Protein AF-A0AAD4QUD4-F1 (afdb_monomer_lite)

InterPro domains:
  IPR008927 6-phosphogluconate dehydrogenase-like, C-terminal domain superfamily [SSF48179] (263-313)
  IPR013328 6-phosphogluconate dehydrogenase, domain 2 [G3DSA:1.10.1040.10] (262-319)
  IPR013332 Ketopantoate reductase, N-terminal domain [PF02558] (3-196)
  IPR013752 Ketopantoate reductase, C-terminal domain [PF08546] (263-311)
  IPR036291 NAD(P)-binding domain superfamily [SSF51735] (88-199)
  IPR050838 2-dehydropantoate 2-reductase-like [PTHR43765] (1-311)

Organism: NCBI:txid376703

Structure (mmCIF, N/CA/C/O backbone):
data_AF-A0AAD4QUD4-F1
#
_entry.id   AF-A0AAD4QUD4-F1
#
loop_
_atom_site.group_PDB
_atom_site.id
_atom_site.type_symbol
_atom_site.label_atom_id
_atom_site.label_alt_id
_atom_site.label_comp_id
_atom_site.label_asym_id
_atom_site.label_entity_id
_atom_site.label_seq_id
_atom_site.pdbx_PDB_ins_code
_atom_site.Cartn_x
_atom_site.Cartn_y
_atom_site.Cartn_z
_atom_site.occupancy
_atom_site.B_iso_or_equiv
_atom_site.auth_seq_id
_atom_site.auth_comp_id
_atom_site.auth_asym_id
_atom_site.auth_atom_id
_atom_site.pdbx_PDB_model_num
ATOM 1 N N . MET A 1 1 ? -11.578 5.912 14.745 1.00 89.06 1 MET A N 1
ATOM 2 C CA . MET A 1 1 ? -11.148 4.855 13.797 1.00 89.06 1 MET A CA 1
ATOM 3 C C . MET A 1 1 ? -9.677 4.506 14.012 1.00 89.06 1 MET A C 1
ATOM 5 O O . MET A 1 1 ? -8.895 5.396 14.349 1.00 89.06 1 MET A O 1
ATOM 9 N N . ARG A 1 2 ? -9.289 3.240 13.829 1.00 92.06 2 ARG A N 1
ATOM 10 C CA . ARG A 1 2 ? -7.897 2.767 13.934 1.00 92.06 2 ARG A CA 1
ATOM 11 C C . ARG A 1 2 ? -7.334 2.316 12.585 1.00 92.06 2 ARG A C 1
ATOM 13 O O . ARG A 1 2 ? -7.903 1.449 11.923 1.00 92.06 2 ARG A O 1
ATOM 20 N N . PHE A 1 3 ? -6.158 2.835 12.246 1.00 95.56 3 PHE A N 1
ATOM 21 C CA . PHE A 1 3 ? -5.414 2.494 11.035 1.00 95.56 3 PHE A CA 1
ATOM 22 C C . PHE A 1 3 ? -4.330 1.473 11.361 1.00 95.56 3 PHE A C 1
ATOM 24 O O . PHE A 1 3 ? -3.401 1.763 12.111 1.00 95.56 3 PHE A O 1
ATOM 31 N N . HIS A 1 4 ? -4.443 0.274 10.802 1.00 96.00 4 HIS A N 1
ATOM 32 C CA . HIS A 1 4 ? -3.476 -0.796 10.998 1.00 96.00 4 HIS A CA 1
ATOM 33 C C . HIS A 1 4 ? -2.520 -0.832 9.811 1.00 96.00 4 HIS A C 1
ATOM 35 O O . HIS A 1 4 ? -2.959 -1.001 8.680 1.00 96.00 4 HIS A O 1
ATOM 41 N N . VAL A 1 5 ? -1.219 -0.694 10.048 1.00 96.31 5 VAL A N 1
ATOM 42 C CA . VAL A 1 5 ? -0.192 -0.758 9.004 1.00 96.31 5 VAL A CA 1
ATOM 43 C C . VAL A 1 5 ? 0.536 -2.091 9.099 1.00 96.31 5 VAL A C 1
ATOM 45 O O . VAL A 1 5 ? 1.241 -2.370 10.070 1.00 96.31 5 VAL A O 1
ATOM 48 N N . LEU A 1 6 ? 0.360 -2.925 8.078 1.00 94.44 6 LEU A N 1
ATOM 49 C CA . LEU A 1 6 ? 0.988 -4.228 7.947 1.00 94.44 6 LEU A CA 1
ATOM 50 C C . LEU A 1 6 ? 2.275 -4.115 7.130 1.00 94.44 6 LEU A C 1
ATOM 52 O O . LEU A 1 6 ? 2.245 -3.967 5.907 1.00 94.44 6 LEU A O 1
ATOM 56 N N . GLY A 1 7 ? 3.403 -4.262 7.827 1.00 88.75 7 GLY A N 1
ATOM 57 C CA . GLY A 1 7 ? 4.742 -4.255 7.244 1.00 88.75 7 GLY A CA 1
ATOM 58 C C . GLY A 1 7 ? 5.478 -2.933 7.425 1.00 88.75 7 GLY A C 1
ATOM 59 O O . GLY A 1 7 ? 5.209 -1.970 6.724 1.00 88.75 7 GLY A O 1
ATOM 60 N N . LEU A 1 8 ? 6.494 -2.923 8.291 1.00 87.19 8 LEU A N 1
ATOM 61 C CA . LEU A 1 8 ? 7.381 -1.772 8.528 1.00 87.19 8 LEU A CA 1
ATOM 62 C C . LEU A 1 8 ? 8.625 -1.800 7.629 1.00 87.19 8 LEU A C 1
ATOM 64 O O . LEU A 1 8 ? 9.765 -1.658 8.076 1.00 87.19 8 LEU A O 1
ATOM 68 N N . GLY A 1 9 ? 8.400 -2.062 6.341 1.00 89.69 9 GLY A N 1
ATOM 69 C CA . GLY A 1 9 ? 9.399 -1.781 5.313 1.00 89.69 9 GLY A CA 1
ATOM 70 C C . GLY A 1 9 ? 9.522 -0.271 5.070 1.00 89.69 9 GLY A C 1
ATOM 71 O O . GLY A 1 9 ? 8.838 0.506 5.731 1.00 89.69 9 GLY A O 1
ATOM 72 N N . PRO A 1 10 ? 10.329 0.157 4.088 1.00 92.31 10 PRO A N 1
ATOM 73 C CA . PRO A 1 10 ? 10.527 1.579 3.809 1.00 92.31 10 PRO A CA 1
ATOM 74 C C . PRO A 1 10 ? 9.219 2.338 3.569 1.00 92.31 10 PRO A C 1
ATOM 76 O O . PRO A 1 10 ? 8.961 3.352 4.206 1.00 92.31 10 PRO A O 1
ATOM 79 N N . ILE A 1 11 ? 8.344 1.797 2.716 1.00 94.19 11 ILE A N 1
ATOM 80 C CA . ILE A 1 11 ? 7.061 2.436 2.395 1.00 94.19 11 ILE A CA 1
ATOM 81 C C . ILE A 1 11 ? 6.097 2.399 3.580 1.00 94.19 11 ILE A C 1
ATOM 83 O O . ILE A 1 11 ? 5.454 3.400 3.870 1.00 94.19 11 ILE A O 1
ATOM 87 N N . GLY A 1 12 ? 6.020 1.279 4.302 1.00 94.56 12 GLY A N 1
ATOM 88 C CA . GLY A 1 12 ? 5.151 1.183 5.473 1.00 94.56 12 GLY A CA 1
ATOM 89 C C . GLY A 1 12 ? 5.554 2.151 6.582 1.00 94.56 12 GLY A C 1
ATOM 90 O O . GLY A 1 12 ? 4.699 2.848 7.112 1.00 94.56 12 GLY A O 1
ATOM 91 N N . SER A 1 13 ? 6.852 2.265 6.879 1.00 94.31 13 SER A N 1
ATOM 92 C CA . SER A 1 13 ? 7.370 3.232 7.852 1.00 94.31 13 SER A CA 1
ATOM 93 C C . SER A 1 13 ? 7.128 4.678 7.423 1.00 94.31 13 SER A C 1
ATOM 95 O O . SER A 1 13 ? 6.714 5.487 8.251 1.00 94.31 13 SER A O 1
ATOM 97 N N . LEU A 1 14 ? 7.323 4.987 6.139 1.00 94.50 14 LEU A N 1
ATOM 98 C CA . LEU A 1 14 ? 7.053 6.308 5.580 1.00 94.50 14 LEU A CA 1
ATOM 99 C C . LEU A 1 14 ? 5.562 6.675 5.708 1.00 94.50 14 LEU A C 1
ATOM 101 O O . LEU A 1 14 ? 5.217 7.731 6.230 1.00 94.50 14 LEU A O 1
ATOM 105 N N . VAL A 1 15 ? 4.661 5.771 5.324 1.00 95.62 15 VAL A N 1
ATOM 106 C CA . VAL A 1 15 ? 3.208 5.983 5.427 1.00 95.62 15 VAL A CA 1
ATOM 107 C C . VAL A 1 15 ? 2.763 6.101 6.880 1.00 95.62 15 VAL A C 1
ATOM 109 O O . VAL A 1 15 ? 2.009 7.010 7.207 1.00 95.62 15 VAL A O 1
ATOM 112 N N . SER A 1 16 ? 3.263 5.245 7.775 1.00 95.62 16 SER A N 1
ATOM 113 C CA . SER A 1 16 ? 2.992 5.350 9.213 1.00 95.62 16 SER A CA 1
ATOM 114 C C . SER A 1 16 ? 3.426 6.698 9.785 1.00 95.62 16 SER A C 1
ATOM 116 O O . SER A 1 16 ? 2.671 7.298 10.550 1.00 95.62 16 SER A O 1
ATOM 118 N N . HIS A 1 17 ? 4.606 7.191 9.399 1.00 95.06 17 HIS A N 1
ATOM 119 C CA . HIS A 1 17 ? 5.107 8.497 9.822 1.00 95.06 17 HIS A CA 1
ATOM 120 C C . HIS A 1 17 ? 4.155 9.627 9.417 1.00 95.06 17 HIS A C 1
ATOM 122 O O . HIS A 1 17 ? 3.756 10.424 10.265 1.00 95.06 17 HIS A O 1
ATOM 128 N N . HIS A 1 18 ? 3.730 9.664 8.152 1.00 94.69 18 HIS A N 1
ATOM 129 C CA . HIS A 1 18 ? 2.812 10.700 7.677 1.00 94.69 18 HIS A CA 1
ATOM 130 C C . HIS A 1 18 ? 1.397 10.553 8.251 1.00 94.69 18 HIS A C 1
ATOM 132 O O . HIS A 1 18 ? 0.803 11.556 8.633 1.00 94.69 18 HIS A O 1
ATOM 138 N N . LEU A 1 19 ? 0.886 9.328 8.425 1.00 94.88 19 LEU A N 1
ATOM 139 C CA . LEU A 1 19 ? -0.400 9.088 9.092 1.00 94.88 19 LEU A CA 1
ATOM 140 C C . LEU A 1 19 ? -0.421 9.665 10.507 1.00 94.88 19 LEU A C 1
ATOM 142 O O . LEU A 1 19 ? -1.362 10.362 10.870 1.00 94.88 19 LEU A O 1
ATOM 146 N N . SER A 1 20 ? 0.627 9.412 11.293 1.00 92.75 20 SER A N 1
ATOM 147 C CA . SER A 1 20 ? 0.730 9.937 12.657 1.00 92.75 20 SER A CA 1
ATOM 148 C C . SER A 1 20 ? 0.768 11.465 12.713 1.00 92.75 20 SER A C 1
ATOM 150 O O . SER A 1 20 ? 0.439 12.024 13.755 1.00 92.75 20 SER A O 1
ATOM 152 N N . LYS A 1 21 ? 1.199 12.133 11.641 1.00 90.94 21 LYS A N 1
ATOM 153 C CA . LYS A 1 21 ? 1.261 13.597 11.568 1.00 90.94 21 LYS A CA 1
ATOM 154 C C . LYS A 1 21 ? -0.031 14.230 11.075 1.00 90.94 21 LYS A C 1
ATOM 156 O O . LYS A 1 21 ? -0.338 15.349 11.466 1.00 90.94 21 LYS A O 1
ATOM 161 N N . THR A 1 22 ? -0.764 13.529 10.217 1.00 91.44 22 THR A N 1
ATOM 162 C CA . THR A 1 22 ? -2.048 13.993 9.687 1.00 91.44 22 THR A CA 1
ATOM 163 C C . THR A 1 22 ? -3.189 13.768 10.681 1.00 91.44 22 THR A C 1
ATOM 165 O O . THR A 1 22 ? -4.143 14.541 10.714 1.00 91.44 22 THR A O 1
ATOM 168 N N . LEU A 1 23 ? -3.118 12.707 11.488 1.00 91.56 23 LEU A N 1
ATOM 169 C CA . LEU A 1 23 ? -4.194 12.309 12.392 1.00 91.56 23 LEU A CA 1
ATOM 170 C C . LEU A 1 23 ? -4.084 12.967 13.771 1.00 91.56 23 LEU A C 1
ATOM 172 O O . LEU A 1 23 ? -3.008 13.031 14.357 1.00 91.56 23 LEU A O 1
ATOM 176 N N . ASP A 1 24 ? -5.232 13.354 14.334 1.00 89.06 24 ASP A N 1
ATOM 177 C CA . ASP A 1 24 ? -5.344 13.703 15.752 1.00 89.06 24 ASP A CA 1
ATOM 178 C C . ASP A 1 24 ? -5.219 12.422 16.608 1.00 89.06 24 ASP A C 1
ATOM 180 O O . ASP A 1 24 ? -6.117 11.568 16.553 1.00 89.06 24 ASP A O 1
ATOM 184 N N . PRO A 1 25 ? -4.148 12.271 17.414 1.00 86.06 25 PRO A N 1
ATOM 185 C CA . PRO A 1 25 ? -3.891 11.054 18.184 1.00 86.06 25 PRO A CA 1
ATOM 186 C C . PRO A 1 25 ? -4.915 10.817 19.303 1.00 86.06 25 PRO A C 1
ATOM 188 O O . PRO A 1 25 ? -4.979 9.717 19.849 1.00 86.06 25 PRO A O 1
ATOM 191 N N . THR A 1 26 ? -5.722 11.823 19.660 1.00 85.31 26 THR A N 1
ATOM 192 C CA . THR A 1 26 ? -6.794 11.674 20.657 1.00 85.31 26 THR A CA 1
ATOM 193 C C . THR A 1 26 ? -8.049 11.023 20.074 1.00 85.31 26 THR A C 1
ATOM 195 O O . THR A 1 26 ? -8.823 10.411 20.809 1.00 85.31 26 THR A O 1
ATOM 198 N N . LYS A 1 27 ? -8.236 11.113 18.751 1.00 87.19 27 LYS A N 1
ATOM 199 C CA . LYS A 1 27 ? -9.423 10.616 18.031 1.00 87.19 27 LYS A CA 1
ATOM 200 C C . LYS A 1 27 ? -9.136 9.375 17.193 1.00 87.19 27 LYS A C 1
ATOM 202 O O . LYS A 1 27 ? -10.004 8.515 17.013 1.00 87.19 27 LYS A O 1
ATOM 207 N N . HIS A 1 28 ? -7.922 9.278 16.661 1.00 90.94 28 HIS A N 1
ATOM 208 C CA . HIS A 1 28 ? -7.512 8.218 15.750 1.00 90.94 28 HIS A CA 1
ATOM 209 C C . HIS A 1 28 ? -6.227 7.558 16.237 1.00 90.94 28 HIS A C 1
ATOM 211 O O . HIS A 1 28 ? -5.313 8.216 16.721 1.00 90.94 28 HIS A O 1
ATOM 217 N N . GLY A 1 29 ? -6.151 6.236 16.087 1.00 91.06 29 GLY A N 1
ATOM 218 C CA . GLY A 1 29 ? -4.971 5.460 16.468 1.00 91.06 29 GLY A CA 1
ATOM 219 C C . GLY A 1 29 ? -4.277 4.858 15.254 1.00 91.06 29 GLY A C 1
ATOM 220 O O . GLY A 1 29 ? -4.949 4.343 14.358 1.00 91.06 29 GLY A O 1
ATOM 221 N N . VAL A 1 30 ? -2.943 4.856 15.255 1.00 94.25 30 VAL A N 1
ATOM 222 C CA . VAL A 1 30 ? -2.133 4.122 14.274 1.00 94.25 30 VAL A CA 1
ATOM 223 C C . VAL A 1 30 ? -1.506 2.904 14.952 1.00 94.25 30 VAL A C 1
ATOM 225 O O . VAL A 1 30 ? -0.805 3.021 15.959 1.00 94.25 30 VAL A O 1
ATOM 228 N N . VAL A 1 31 ? -1.777 1.722 14.401 1.00 93.56 31 VAL A N 1
ATOM 229 C CA . VAL A 1 31 ? -1.310 0.430 14.911 1.00 93.56 31 VAL A CA 1
ATOM 230 C C . VAL A 1 31 ? -0.325 -0.178 13.920 1.00 93.56 31 VAL A C 1
ATOM 232 O O . VAL A 1 31 ? -0.670 -0.456 12.776 1.00 93.56 31 VAL A O 1
ATOM 235 N N . LEU A 1 32 ? 0.905 -0.416 14.355 1.00 93.31 32 LEU A N 1
ATOM 236 C CA . LEU A 1 32 ? 1.953 -1.041 13.562 1.00 93.31 32 LEU A CA 1
ATOM 237 C C . LEU A 1 32 ? 1.927 -2.554 13.783 1.00 93.31 32 LEU A C 1
ATOM 239 O O . LEU A 1 32 ? 2.139 -3.024 14.902 1.00 93.31 32 LEU A O 1
ATOM 243 N N . ILE A 1 33 ? 1.687 -3.324 12.721 1.00 91.31 33 ILE A N 1
ATOM 244 C CA . ILE A 1 33 ? 1.697 -4.788 12.777 1.00 91.31 33 ILE A CA 1
ATOM 245 C C . ILE A 1 33 ? 3.085 -5.295 12.380 1.00 91.31 33 ILE A C 1
ATOM 247 O O . ILE A 1 33 ? 3.502 -5.244 11.217 1.00 91.31 33 ILE A O 1
ATOM 251 N N . HIS A 1 34 ? 3.796 -5.820 13.374 1.00 87.88 34 HIS A N 1
ATOM 252 C CA . HIS A 1 34 ? 5.127 -6.404 13.252 1.00 87.88 34 HIS A CA 1
ATOM 253 C C . HIS A 1 34 ? 5.053 -7.862 12.800 1.00 87.88 34 HIS A C 1
ATOM 255 O O . HIS A 1 34 ? 4.148 -8.611 13.179 1.00 87.88 34 HIS A O 1
ATOM 261 N N . LYS A 1 35 ? 6.058 -8.309 12.039 1.00 82.44 35 LYS A N 1
ATOM 262 C CA . LYS A 1 35 ? 6.133 -9.703 11.574 1.00 82.44 35 LYS A CA 1
ATOM 263 C C . LYS A 1 35 ? 6.461 -10.660 12.718 1.00 82.44 35 LYS A C 1
ATOM 265 O O . LYS A 1 35 ? 5.972 -11.786 12.745 1.00 82.44 35 LYS A O 1
ATOM 270 N N . THR A 1 36 ? 7.326 -10.240 13.641 1.00 82.25 36 THR A N 1
ATOM 271 C CA . THR A 1 36 ? 7.833 -11.102 14.716 1.00 82.25 36 THR A CA 1
ATOM 272 C C . THR A 1 36 ? 7.713 -10.441 16.084 1.00 82.25 36 THR A C 1
ATOM 274 O O . THR A 1 36 ? 7.753 -9.219 16.214 1.00 82.25 36 THR A O 1
ATOM 277 N N . LEU A 1 37 ? 7.638 -11.268 17.133 1.00 78.44 37 LEU A N 1
ATOM 278 C CA . LEU A 1 37 ? 7.687 -10.793 18.520 1.00 78.44 37 LEU A CA 1
ATOM 279 C C . LEU A 1 37 ? 8.991 -10.051 18.829 1.00 78.44 37 LEU A C 1
ATOM 281 O O . LEU A 1 37 ? 9.006 -9.144 19.651 1.00 78.44 37 LEU A O 1
ATOM 285 N N . HIS A 1 38 ? 10.090 -10.424 18.172 1.00 81.56 38 HIS A N 1
ATOM 286 C CA . HIS A 1 38 ? 11.364 -9.741 18.349 1.00 81.56 38 HIS A CA 1
ATOM 287 C C . HIS A 1 38 ? 11.294 -8.284 17.874 1.00 81.56 38 HIS A C 1
ATOM 289 O O . HIS A 1 38 ? 11.714 -7.392 18.603 1.00 81.56 38 HIS A O 1
ATOM 295 N N . GLN A 1 39 ? 10.702 -8.041 16.700 1.00 83.31 39 GLN A N 1
ATOM 296 C CA . GLN A 1 39 ? 10.482 -6.688 16.178 1.00 83.31 39 GLN A CA 1
ATOM 297 C C . GLN A 1 39 ? 9.553 -5.875 17.081 1.00 83.31 39 GLN A C 1
ATOM 299 O O . GLN A 1 39 ? 9.880 -4.739 17.404 1.00 83.31 39 GLN A O 1
ATOM 304 N N . LEU A 1 40 ? 8.461 -6.483 17.562 1.00 84.00 40 LEU A N 1
ATOM 305 C CA . LEU A 1 40 ? 7.564 -5.860 18.540 1.00 84.00 40 LEU A CA 1
ATOM 306 C C . LEU A 1 40 ? 8.319 -5.429 19.809 1.00 84.00 40 LEU A C 1
ATOM 308 O O . LEU A 1 40 ? 8.148 -4.312 20.286 1.00 84.00 40 LEU A O 1
ATOM 312 N N . ASN A 1 41 ? 9.183 -6.293 20.347 1.00 80.69 41 ASN A N 1
ATOM 313 C CA . ASN A 1 41 ? 9.957 -5.977 21.547 1.00 80.69 41 ASN A CA 1
ATOM 314 C C . ASN A 1 41 ? 10.949 -4.844 21.308 1.00 80.69 41 ASN A C 1
ATOM 316 O O . ASN A 1 41 ? 11.057 -3.952 22.144 1.00 80.69 41 ASN A O 1
ATOM 320 N N . GLN A 1 42 ? 11.650 -4.860 20.173 1.00 82.88 42 GLN A N 1
ATOM 321 C CA . GLN A 1 42 ? 12.526 -3.752 19.803 1.00 82.88 42 GLN A CA 1
ATOM 322 C C . GLN A 1 42 ? 11.739 -2.446 19.655 1.00 82.88 42 GLN A C 1
ATOM 324 O O . GLN A 1 42 ? 12.202 -1.417 20.136 1.00 82.88 42 GLN A O 1
ATOM 329 N N . ALA A 1 43 ? 10.547 -2.492 19.052 1.00 83.75 43 ALA A N 1
ATOM 330 C CA . ALA A 1 43 ? 9.676 -1.330 18.908 1.00 83.75 43 ALA A CA 1
ATOM 331 C C . ALA A 1 43 ? 9.286 -0.764 20.278 1.00 83.75 43 ALA A C 1
ATOM 333 O O . ALA A 1 43 ? 9.502 0.414 20.539 1.00 83.75 43 ALA A O 1
ATOM 334 N N . ASN A 1 44 ? 8.809 -1.620 21.186 1.00 82.25 44 ASN A N 1
ATOM 335 C CA . ASN A 1 44 ? 8.407 -1.215 22.531 1.00 82.25 44 ASN A CA 1
ATOM 336 C C . ASN A 1 44 ? 9.583 -0.653 23.347 1.00 82.25 44 ASN A C 1
ATOM 338 O O . ASN A 1 44 ? 9.422 0.359 24.022 1.00 82.25 44 ASN A O 1
ATOM 342 N N . LEU A 1 45 ? 10.773 -1.262 23.255 1.00 81.62 45 LEU A N 1
ATOM 343 C CA . LEU A 1 45 ? 11.990 -0.756 23.906 1.00 81.62 45 LEU A CA 1
ATOM 344 C C . LEU A 1 45 ? 12.432 0.598 23.340 1.00 81.62 45 LEU A C 1
ATOM 346 O O . LEU A 1 45 ? 12.914 1.447 24.083 1.00 81.62 45 LEU A O 1
ATOM 350 N N . ALA A 1 46 ? 12.244 0.811 22.038 1.00 80.25 46 ALA A N 1
ATOM 351 C CA . ALA A 1 46 ? 12.524 2.074 21.363 1.00 80.25 46 ALA A CA 1
ATOM 352 C C . ALA A 1 46 ? 11.397 3.116 21.523 1.00 80.25 46 ALA A C 1
ATOM 354 O O . ALA A 1 46 ? 11.451 4.164 20.883 1.00 80.25 46 ALA A O 1
ATOM 355 N N . GLY A 1 47 ? 10.371 2.837 22.337 1.00 82.44 47 GLY A N 1
ATOM 356 C CA . GLY A 1 47 ? 9.246 3.744 22.581 1.00 82.44 47 GLY A CA 1
ATOM 357 C C . GLY A 1 47 ? 8.257 3.863 21.418 1.00 82.44 47 GLY A C 1
ATOM 358 O O . GLY A 1 47 ? 7.538 4.854 21.340 1.00 82.44 47 GLY A O 1
ATOM 359 N N . ASN A 1 48 ? 8.233 2.884 20.506 1.00 86.31 48 ASN A N 1
ATOM 360 C CA . ASN A 1 48 ? 7.458 2.898 19.264 1.00 86.31 48 ASN A CA 1
ATOM 361 C C . ASN A 1 48 ? 7.677 4.191 18.471 1.00 86.31 48 ASN A C 1
ATOM 363 O O . ASN A 1 48 ? 6.730 4.837 18.048 1.00 86.31 48 ASN A O 1
ATOM 367 N N . ILE A 1 49 ? 8.937 4.587 18.306 1.00 90.12 49 ILE A N 1
ATOM 368 C CA . ILE A 1 49 ? 9.320 5.800 17.587 1.00 90.12 49 ILE A CA 1
ATOM 369 C C . ILE A 1 49 ? 9.741 5.426 16.165 1.00 90.12 49 ILE A C 1
ATOM 371 O O . ILE A 1 49 ? 10.592 4.556 15.988 1.00 90.12 49 ILE A O 1
ATOM 375 N N . LEU A 1 50 ? 9.190 6.107 15.159 1.00 92.56 50 LEU A N 1
ATOM 376 C CA . LEU A 1 50 ? 9.649 6.009 13.769 1.00 92.56 50 LEU A CA 1
ATOM 377 C C . LEU A 1 50 ? 10.414 7.272 13.384 1.00 92.56 50 LEU A C 1
ATOM 379 O O . LEU A 1 50 ? 9.954 8.382 13.654 1.00 92.56 50 LEU A O 1
ATOM 383 N N . LYS A 1 51 ? 11.565 7.091 12.735 1.00 94.12 51 LYS A N 1
ATOM 384 C CA . LYS A 1 51 ? 12.392 8.174 12.201 1.00 94.12 51 LYS A CA 1
ATOM 385 C C . LYS A 1 51 ? 12.376 8.135 10.681 1.00 94.12 51 LYS A C 1
ATOM 387 O O . LYS A 1 51 ? 12.638 7.080 10.099 1.00 94.12 51 LYS A O 1
ATOM 392 N N . VAL A 1 52 ? 12.107 9.277 10.066 1.00 94.81 52 VAL A N 1
ATOM 393 C CA . VAL A 1 52 ? 12.204 9.485 8.623 1.00 94.81 52 VAL A CA 1
ATOM 394 C C . VAL A 1 52 ? 13.248 10.561 8.369 1.00 94.81 52 VAL A C 1
ATOM 396 O O . VAL A 1 52 ? 13.125 11.669 8.872 1.00 94.81 52 VAL A O 1
ATOM 399 N N . GLU A 1 53 ? 14.290 10.229 7.619 1.00 95.31 53 GLU A N 1
ATOM 400 C CA . GLU A 1 53 ? 15.348 11.163 7.237 1.00 95.31 53 GLU A CA 1
ATOM 401 C C . GLU A 1 53 ? 15.180 11.589 5.780 1.00 95.31 53 GLU A C 1
ATOM 403 O O . GLU A 1 53 ? 15.002 10.744 4.899 1.00 95.31 53 GLU A O 1
ATOM 408 N N . ARG A 1 54 ? 15.262 12.896 5.523 1.00 92.31 54 ARG A N 1
ATOM 409 C CA . ARG A 1 54 ? 15.227 13.483 4.182 1.00 92.31 54 ARG A CA 1
ATOM 410 C C . ARG A 1 54 ? 16.246 14.609 4.087 1.00 92.31 54 ARG A C 1
ATOM 412 O O . ARG A 1 54 ? 16.232 15.501 4.927 1.00 92.31 54 ARG A O 1
ATOM 419 N N . ASP A 1 55 ? 17.102 14.577 3.068 1.00 88.75 55 ASP A N 1
ATOM 420 C CA . ASP A 1 55 ? 18.118 15.614 2.817 1.00 88.75 55 ASP A CA 1
ATOM 421 C C . ASP A 1 55 ? 18.969 15.937 4.069 1.00 88.75 55 ASP A C 1
ATOM 423 O O . ASP A 1 55 ? 19.299 17.087 4.347 1.00 88.75 55 ASP A O 1
ATOM 427 N N . GLY A 1 56 ? 19.278 14.906 4.871 1.00 88.19 56 GLY A N 1
ATOM 428 C CA . GLY A 1 56 ? 20.013 15.015 6.139 1.00 88.19 56 GLY A CA 1
ATOM 429 C C . GLY A 1 56 ? 19.187 15.491 7.345 1.00 88.19 56 GLY A C 1
ATOM 430 O O . GLY A 1 56 ? 19.697 15.514 8.464 1.00 88.19 56 GLY A O 1
ATOM 431 N N . VAL A 1 57 ? 17.913 15.845 7.158 1.00 92.00 57 VAL A N 1
ATOM 432 C CA . VAL A 1 57 ? 16.994 16.239 8.234 1.00 92.00 57 VAL A CA 1
ATOM 433 C C . VAL A 1 57 ? 16.233 15.017 8.733 1.00 92.00 57 VAL A C 1
ATOM 435 O O . VAL A 1 57 ? 15.478 14.397 7.986 1.00 92.00 57 VAL A O 1
ATOM 438 N N . VAL A 1 58 ? 16.414 14.681 10.012 1.00 94.19 58 VAL A N 1
ATOM 439 C CA . VAL A 1 58 ? 15.713 13.568 10.663 1.00 94.19 58 VAL A CA 1
ATOM 440 C C . VAL A 1 58 ? 14.451 14.074 11.342 1.00 94.19 58 VAL A C 1
ATOM 442 O O . VAL A 1 58 ? 14.499 14.841 12.302 1.00 94.19 58 VAL A O 1
ATOM 445 N N . ASP A 1 59 ? 13.324 13.568 10.878 1.00 93.94 59 ASP A N 1
ATOM 446 C CA . ASP A 1 59 ? 12.007 13.812 11.424 1.00 93.94 59 ASP A CA 1
ATOM 447 C C . ASP A 1 59 ? 11.522 12.591 12.211 1.00 93.94 59 ASP A C 1
ATOM 449 O O . ASP A 1 59 ? 11.804 11.443 11.866 1.00 93.94 59 ASP A O 1
ATOM 453 N N . THR A 1 60 ? 10.812 12.820 13.310 1.00 93.75 60 THR A N 1
ATOM 454 C CA . THR A 1 60 ? 10.426 11.763 14.246 1.00 93.75 60 THR A CA 1
ATOM 455 C C . THR A 1 60 ? 8.924 11.782 14.490 1.00 93.75 60 THR A C 1
ATOM 457 O O . THR A 1 60 ? 8.332 12.826 14.739 1.00 93.75 60 THR A O 1
ATOM 460 N N . SER A 1 61 ? 8.309 10.605 14.452 1.00 92.12 61 SER A N 1
ATOM 461 C CA . SER A 1 61 ? 6.895 10.388 14.776 1.00 92.12 61 SER A CA 1
ATOM 462 C C . SER A 1 61 ? 6.762 9.403 15.932 1.00 92.12 61 SER A C 1
ATOM 464 O O . SER A 1 61 ? 7.521 8.431 16.017 1.00 92.12 61 SER A O 1
ATOM 466 N N . THR A 1 62 ? 5.791 9.653 16.803 1.00 89.56 62 THR A N 1
ATOM 467 C CA . THR A 1 62 ? 5.513 8.878 18.019 1.00 89.56 62 THR A CA 1
ATOM 468 C C . THR A 1 62 ? 4.029 8.483 18.052 1.00 89.56 62 THR A C 1
ATOM 470 O O . THR A 1 62 ? 3.374 8.493 17.018 1.00 89.56 62 THR A O 1
ATOM 473 N N . ALA A 1 63 ? 3.492 8.096 19.214 1.00 84.75 63 ALA A N 1
ATOM 474 C CA . ALA A 1 63 ? 2.074 7.750 19.393 1.00 84.75 63 ALA A CA 1
ATOM 475 C C . ALA A 1 63 ? 1.581 6.522 18.595 1.00 84.75 63 ALA A C 1
ATOM 477 O O . ALA A 1 63 ? 0.386 6.357 18.353 1.00 84.75 63 ALA A O 1
ATOM 478 N N . PHE A 1 64 ? 2.489 5.609 18.248 1.00 89.81 64 PHE A N 1
ATOM 479 C CA . PHE A 1 64 ? 2.130 4.333 17.641 1.00 89.81 64 PHE A CA 1
ATOM 480 C C . PHE A 1 64 ? 1.823 3.264 18.695 1.00 89.81 64 PHE A C 1
ATOM 482 O O . PHE A 1 64 ? 2.558 3.090 19.672 1.00 89.81 64 PHE A O 1
ATOM 489 N N . ARG A 1 65 ? 0.783 2.468 18.440 1.00 88.12 65 ARG A N 1
ATOM 490 C CA . ARG A 1 65 ? 0.596 1.161 19.086 1.00 88.12 65 ARG A CA 1
ATOM 491 C C . ARG A 1 65 ? 1.277 0.093 18.240 1.00 88.12 65 ARG A C 1
ATOM 493 O O . ARG A 1 65 ? 1.269 0.186 17.019 1.00 88.12 65 ARG A O 1
ATOM 500 N N . SER A 1 66 ? 1.813 -0.943 18.870 1.00 87.31 66 SER A N 1
ATOM 501 C CA . SER A 1 66 ? 2.470 -2.047 18.170 1.00 87.31 66 SER A CA 1
ATOM 502 C C . SER A 1 66 ? 1.801 -3.383 18.490 1.00 87.31 66 SER A C 1
ATOM 504 O O . SER A 1 66 ? 1.569 -3.711 19.651 1.00 87.31 66 SER A O 1
ATOM 506 N N . GLU A 1 67 ? 1.518 -4.171 17.457 1.00 86.94 67 GLU A N 1
ATOM 507 C CA . GLU A 1 67 ? 0.939 -5.518 17.538 1.00 86.94 67 GLU A CA 1
ATOM 508 C C . GLU A 1 67 ? 1.785 -6.498 16.717 1.00 86.94 67 GLU A C 1
ATOM 510 O O . GLU A 1 67 ? 2.577 -6.086 15.873 1.00 86.94 67 GLU A O 1
ATOM 515 N N . VAL A 1 68 ? 1.652 -7.805 16.945 1.00 82.44 68 VAL A N 1
ATOM 516 C CA . VAL A 1 68 ? 2.312 -8.814 16.102 1.00 82.44 68 VAL A CA 1
ATOM 517 C C . VAL A 1 68 ? 1.274 -9.585 15.303 1.00 82.44 68 VAL A C 1
ATOM 519 O O . VAL A 1 68 ? 0.162 -9.832 15.758 1.00 82.44 68 VAL A O 1
ATOM 522 N N . PHE A 1 69 ? 1.686 -10.008 14.115 1.00 70.69 69 PHE A N 1
ATOM 523 C CA . PHE A 1 69 ? 0.878 -10.758 13.164 1.00 70.69 69 PHE A CA 1
ATOM 524 C C . PHE A 1 69 ? 0.140 -11.974 13.767 1.00 70.69 69 PHE A C 1
ATOM 526 O O . PHE A 1 69 ? -1.032 -12.203 13.486 1.00 70.69 69 PHE A O 1
ATOM 533 N N . GLU A 1 70 ? 0.795 -12.740 14.645 1.00 68.69 70 GLU A N 1
ATOM 534 C CA . GLU A 1 70 ? 0.171 -13.872 15.335 1.00 68.69 70 GLU A CA 1
ATOM 535 C C . GLU A 1 70 ? -0.356 -13.474 16.717 1.00 68.69 70 GLU A C 1
ATOM 537 O O . GLU A 1 70 ? 0.360 -13.569 17.720 1.00 68.69 70 GLU A O 1
ATOM 542 N N . VAL A 1 71 ? -1.643 -13.124 16.787 1.00 58.59 71 VAL A N 1
ATOM 543 C CA . VAL A 1 71 ? -2.329 -12.759 18.039 1.00 58.59 71 VAL A CA 1
ATOM 544 C C . VAL A 1 71 ? -2.135 -13.832 19.119 1.00 58.59 71 VAL A C 1
ATOM 546 O O . VAL A 1 71 ? -1.860 -13.510 20.266 1.00 58.59 71 VAL A O 1
ATOM 549 N N . VAL A 1 72 ? -2.160 -15.128 18.782 1.00 59.88 72 VAL A N 1
ATOM 550 C CA . VAL A 1 72 ? -1.931 -16.207 19.769 1.00 59.88 72 VAL A CA 1
ATOM 551 C C . VAL A 1 72 ? -0.513 -16.172 20.352 1.00 59.88 72 VAL A C 1
ATOM 553 O O . VAL A 1 72 ? -0.342 -16.354 21.562 1.00 59.88 72 VAL A O 1
ATOM 556 N N . LYS A 1 73 ? 0.513 -15.920 19.528 1.00 62.16 73 LYS A N 1
ATOM 557 C CA . LYS A 1 73 ? 1.890 -15.737 20.015 1.00 62.16 73 LYS A CA 1
ATOM 558 C C . LYS A 1 73 ? 2.006 -14.463 20.845 1.00 62.16 73 LYS A C 1
ATOM 560 O O . LYS A 1 73 ? 2.664 -14.509 21.882 1.00 62.16 73 LYS A O 1
ATOM 565 N N . GLN A 1 74 ? 1.321 -13.389 20.449 1.00 61.41 74 GLN A N 1
ATOM 566 C CA . GLN A 1 74 ? 1.221 -12.154 21.227 1.00 61.41 74 GLN A CA 1
ATOM 567 C C . GLN A 1 74 ? 0.650 -12.411 22.623 1.00 61.41 74 GLN A C 1
ATOM 569 O O . GLN A 1 74 ? 1.317 -12.164 23.623 1.00 61.41 74 GLN A O 1
ATOM 574 N N . LEU A 1 75 ? -0.532 -13.027 22.695 1.00 60.66 75 LEU A N 1
ATOM 575 C CA . LEU A 1 75 ? -1.235 -13.326 23.940 1.00 60.66 75 LEU A CA 1
ATOM 576 C C . LEU A 1 75 ? -0.431 -14.261 24.849 1.00 60.66 75 LEU A C 1
ATOM 578 O O . LEU A 1 75 ? -0.426 -14.095 26.069 1.00 60.66 75 LEU A O 1
ATOM 582 N N . ARG A 1 76 ? 0.258 -15.262 24.284 1.00 62.41 76 ARG A N 1
ATOM 583 C CA . ARG A 1 76 ? 1.152 -16.148 25.050 1.00 62.41 76 ARG A CA 1
ATOM 584 C C . ARG A 1 76 ? 2.360 -15.391 25.595 1.00 62.41 76 ARG A C 1
ATOM 586 O O . ARG A 1 76 ? 2.733 -15.607 26.748 1.00 62.41 76 ARG A O 1
ATOM 593 N N . TYR A 1 77 ? 2.960 -14.527 24.783 1.00 62.69 77 TYR A N 1
ATOM 594 C CA . TYR A 1 77 ? 4.105 -13.713 25.170 1.00 62.69 77 TYR A CA 1
ATOM 595 C C . TYR A 1 77 ? 3.747 -12.727 26.285 1.00 62.69 77 TYR A C 1
ATOM 597 O O . TYR A 1 77 ? 4.412 -12.706 27.317 1.00 62.69 77 TYR A O 1
ATOM 605 N N . GLU A 1 78 ? 2.649 -11.995 26.131 1.00 64.69 78 GLU A N 1
ATOM 606 C CA . GLU A 1 78 ? 2.148 -11.041 27.122 1.00 64.69 78 GLU A CA 1
ATOM 607 C C . GLU A 1 78 ? 1.751 -11.745 28.423 1.00 64.69 78 GLU A C 1
ATOM 609 O O . GLU A 1 78 ? 2.155 -11.314 29.500 1.00 64.69 78 GLU A O 1
ATOM 614 N N . LYS A 1 79 ? 1.073 -12.903 28.358 1.00 65.19 79 LYS A N 1
ATOM 615 C CA . LYS A 1 79 ? 0.814 -13.734 29.551 1.00 65.19 79 LYS A CA 1
ATOM 616 C C . LYS A 1 79 ? 2.107 -14.189 30.231 1.00 65.19 79 LYS A C 1
ATOM 618 O O . LYS A 1 79 ? 2.144 -14.270 31.459 1.00 65.19 79 LYS A O 1
ATOM 623 N N . LYS A 1 80 ? 3.163 -14.503 29.470 1.00 65.56 80 LYS A N 1
ATOM 624 C CA . LYS A 1 80 ? 4.476 -14.889 30.013 1.00 65.56 80 LYS A CA 1
ATOM 625 C C . LYS A 1 80 ? 5.180 -13.700 30.674 1.00 65.56 80 LYS A C 1
ATOM 627 O O . LYS A 1 80 ? 5.681 -13.865 31.784 1.00 65.56 80 LYS A O 1
ATOM 632 N N . GLN A 1 81 ? 5.172 -12.521 30.047 1.00 64.06 81 GLN A N 1
ATOM 633 C CA . GLN A 1 81 ? 5.701 -11.289 30.640 1.00 64.06 81 GLN A CA 1
ATOM 634 C C . GLN A 1 81 ? 4.943 -10.908 31.913 1.00 64.06 81 GLN A C 1
ATOM 636 O O . GLN A 1 81 ? 5.569 -10.725 32.954 1.00 64.06 81 GLN A O 1
ATOM 641 N N . ALA A 1 82 ? 3.608 -10.881 31.863 1.00 60.16 82 ALA A N 1
ATOM 642 C CA . ALA A 1 82 ? 2.766 -10.597 33.018 1.00 60.16 82 ALA A CA 1
ATOM 643 C C . ALA A 1 82 ? 3.074 -11.566 34.169 1.00 60.16 82 ALA A C 1
ATOM 645 O O . ALA A 1 82 ? 3.298 -11.128 35.288 1.00 60.16 82 ALA A O 1
ATOM 646 N N . ARG A 1 83 ? 3.193 -12.876 33.904 1.00 60.88 83 ARG A N 1
ATOM 647 C CA . ARG A 1 83 ? 3.578 -13.873 34.923 1.00 60.88 83 ARG A CA 1
ATOM 648 C C . ARG A 1 83 ? 4.983 -13.648 35.491 1.00 60.88 83 ARG A C 1
ATOM 650 O O . ARG A 1 83 ? 5.164 -13.810 36.692 1.00 60.88 83 ARG A O 1
ATOM 657 N N . SER A 1 84 ? 5.962 -13.293 34.658 1.00 57.06 84 SER A N 1
ATOM 658 C CA . SER A 1 84 ? 7.339 -13.025 35.100 1.00 57.06 84 SER A CA 1
ATOM 659 C C . SER A 1 84 ? 7.440 -11.756 35.950 1.00 57.06 84 SER A C 1
ATOM 661 O O . SER A 1 84 ? 8.189 -11.733 3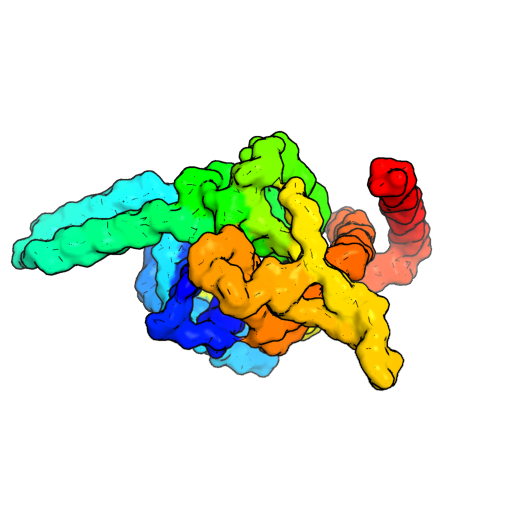6.919 1.00 57.06 84 SER A O 1
ATOM 663 N N . TYR A 1 85 ? 6.674 -10.717 35.610 1.00 49.12 85 TYR A N 1
ATOM 664 C CA . TYR A 1 85 ? 6.648 -9.447 36.335 1.00 49.12 85 TYR A CA 1
ATOM 665 C C . TYR A 1 85 ? 5.844 -9.557 37.642 1.00 49.12 85 TYR A C 1
ATOM 667 O O . TYR A 1 85 ? 6.315 -9.130 38.688 1.00 49.12 85 TYR A O 1
ATOM 675 N N . ILE A 1 86 ? 4.694 -10.248 37.620 1.00 53.81 86 ILE A N 1
ATOM 676 C CA . ILE A 1 86 ? 3.886 -10.569 38.815 1.00 53.81 86 ILE A CA 1
ATOM 677 C C . ILE A 1 86 ? 4.684 -11.420 39.816 1.00 53.81 86 ILE A C 1
ATOM 679 O O . ILE A 1 86 ? 4.538 -11.248 41.022 1.00 53.81 86 ILE A O 1
ATOM 683 N N . ARG A 1 87 ? 5.549 -12.326 39.337 1.00 52.03 87 ARG A N 1
ATOM 684 C CA . ARG A 1 87 ? 6.418 -13.141 40.202 1.00 52.03 87 ARG A CA 1
ATOM 685 C C . ARG A 1 87 ? 7.528 -12.314 40.874 1.00 52.03 87 ARG A C 1
ATOM 687 O O . ARG A 1 87 ? 7.948 -12.679 41.965 1.00 52.03 87 ARG A O 1
ATOM 694 N N . ASN A 1 88 ? 7.956 -11.206 40.263 1.00 49.28 88 ASN A N 1
ATOM 695 C CA . ASN A 1 88 ? 9.025 -10.336 40.772 1.00 49.28 88 ASN A CA 1
ATOM 696 C C . ASN A 1 88 ? 8.511 -9.074 41.489 1.00 49.28 88 ASN A C 1
ATOM 698 O O . ASN A 1 88 ? 9.298 -8.330 42.071 1.00 49.28 88 ASN A O 1
ATOM 702 N N . THR A 1 89 ? 7.207 -8.797 41.471 1.00 49.12 89 THR A N 1
ATOM 703 C CA . THR A 1 89 ? 6.613 -7.660 42.182 1.00 49.12 89 THR A CA 1
ATOM 704 C C . THR A 1 89 ? 5.194 -8.015 42.614 1.00 49.12 89 THR A C 1
ATOM 706 O O . THR A 1 89 ? 4.293 -8.160 41.789 1.00 49.12 89 THR A O 1
ATOM 709 N N . LEU A 1 90 ? 4.967 -8.115 43.927 1.00 59.41 90 LEU A N 1
ATOM 710 C CA . LEU A 1 90 ? 3.619 -8.096 44.492 1.00 59.41 90 LEU A CA 1
ATOM 711 C C . LEU A 1 90 ? 3.014 -6.710 44.227 1.00 59.41 90 LEU A C 1
ATOM 713 O O . LEU A 1 90 ? 3.272 -5.799 45.010 1.00 59.41 90 LEU A O 1
ATOM 717 N N . LYS A 1 91 ? 2.239 -6.514 43.145 1.00 51.59 91 LYS A N 1
ATOM 718 C CA . LYS A 1 91 ? 1.240 -5.426 43.090 1.00 51.59 91 LYS A CA 1
ATOM 719 C C . LYS A 1 91 ? 0.176 -5.513 41.979 1.00 51.59 91 LYS A C 1
ATOM 721 O O . LYS A 1 91 ? 0.480 -5.626 40.797 1.00 51.59 91 LYS A O 1
ATOM 726 N N . SER A 1 92 ? -1.053 -5.258 42.451 1.00 58.25 92 SER A N 1
ATOM 727 C CA . SER A 1 92 ? -2.168 -4.492 41.864 1.00 58.25 92 SER A CA 1
ATOM 728 C C . SER A 1 92 ? -3.084 -5.125 40.800 1.00 58.25 92 SER A C 1
ATOM 730 O O . SER A 1 92 ? -2.710 -5.380 39.657 1.00 58.25 92 SER A O 1
ATOM 732 N N . GLU A 1 93 ? -4.364 -5.236 41.168 1.00 57.88 93 GLU A N 1
ATOM 733 C CA . GLU A 1 93 ? -5.529 -5.525 40.318 1.00 57.88 93 GLU A CA 1
ATOM 734 C C . GLU A 1 93 ? -5.629 -4.600 39.089 1.00 57.88 93 GLU A C 1
ATOM 736 O O . GLU A 1 93 ? -5.985 -5.051 37.998 1.00 57.88 93 GLU A O 1
ATOM 741 N N . LYS A 1 94 ? -5.165 -3.348 39.216 1.00 52.25 94 LYS A N 1
ATOM 742 C CA . LYS A 1 94 ? -5.095 -2.354 38.131 1.00 52.25 94 LYS A CA 1
ATOM 743 C C . LYS A 1 94 ? -4.270 -2.845 36.932 1.00 52.25 94 LYS A C 1
ATOM 745 O O . LYS A 1 94 ? -4.648 -2.610 35.790 1.00 52.25 94 LYS A O 1
ATOM 750 N N . GLN A 1 95 ? -3.188 -3.594 37.165 1.00 55.62 95 GLN A N 1
ATOM 751 C CA . GLN A 1 95 ? -2.322 -4.095 36.089 1.00 55.62 95 GLN A CA 1
ATOM 752 C C . GLN A 1 95 ? -2.952 -5.279 35.329 1.00 55.62 95 GLN A C 1
ATOM 754 O O . GLN A 1 95 ? -2.747 -5.444 34.122 1.00 55.62 95 GLN A O 1
ATOM 759 N N . ARG A 1 96 ? -3.758 -6.099 36.024 1.00 58.69 96 ARG A N 1
ATOM 760 C CA . ARG A 1 96 ? -4.535 -7.191 35.409 1.00 58.69 96 ARG A CA 1
ATOM 761 C C . ARG A 1 96 ? -5.650 -6.639 34.520 1.00 58.69 96 ARG A C 1
ATOM 763 O O . ARG A 1 96 ? -5.875 -7.196 33.448 1.00 58.69 96 ARG A O 1
ATOM 770 N N . ILE A 1 97 ? -6.298 -5.554 34.948 1.00 60.66 97 ILE A N 1
ATOM 771 C CA . ILE A 1 97 ? -7.321 -4.841 34.170 1.00 60.66 97 ILE A CA 1
ATOM 772 C C . ILE A 1 97 ? -6.708 -4.278 32.881 1.00 60.66 97 ILE A C 1
ATOM 774 O O . ILE A 1 97 ? -7.166 -4.646 31.803 1.00 60.66 97 ILE A O 1
ATOM 778 N N . LEU A 1 98 ? -5.592 -3.544 32.977 1.00 57.09 98 LEU A N 1
ATOM 779 C CA . LEU A 1 98 ? -4.883 -2.990 31.811 1.00 57.09 98 LEU A CA 1
ATOM 780 C C . LEU A 1 98 ? -4.482 -4.065 30.788 1.00 57.09 98 LEU A C 1
ATOM 782 O O . LEU A 1 98 ? -4.644 -3.884 29.584 1.00 57.09 98 LEU A O 1
ATOM 786 N N . THR A 1 99 ? -4.001 -5.222 31.256 1.00 58.59 99 THR A N 1
ATOM 787 C CA . THR A 1 99 ? -3.649 -6.344 30.366 1.00 58.59 99 THR A CA 1
ATOM 788 C C . THR A 1 99 ? -4.890 -6.919 29.672 1.00 58.59 99 THR A C 1
ATOM 790 O O . THR A 1 99 ? -4.840 -7.263 28.494 1.00 58.59 99 THR A O 1
ATOM 793 N N . ARG A 1 100 ? -6.021 -7.035 30.380 1.00 62.31 100 ARG A N 1
ATOM 794 C CA . ARG A 1 100 ? -7.269 -7.581 29.826 1.00 62.31 100 ARG A CA 1
ATOM 795 C C . ARG A 1 100 ? -7.900 -6.636 28.802 1.00 62.31 100 ARG A C 1
ATOM 797 O O . ARG A 1 100 ? -8.312 -7.107 27.745 1.00 62.31 100 ARG A O 1
ATOM 804 N N . GLU A 1 101 ? -7.923 -5.338 29.090 1.00 62.97 101 GLU A N 1
ATOM 805 C CA . GLU A 1 101 ? -8.381 -4.294 28.165 1.00 62.97 101 GLU A CA 1
ATOM 806 C C . GLU A 1 101 ? -7.517 -4.255 26.902 1.00 62.97 101 GLU A C 1
ATOM 808 O O . GLU A 1 101 ? -8.042 -4.241 25.789 1.00 62.97 101 GLU A O 1
ATOM 813 N N . TYR A 1 102 ? -6.192 -4.342 27.052 1.00 62.34 102 TYR A N 1
ATOM 814 C CA . TYR A 1 102 ? -5.272 -4.381 25.918 1.00 62.34 102 TYR A CA 1
ATOM 815 C C . TYR A 1 102 ? -5.528 -5.585 25.000 1.00 62.34 102 TYR A C 1
ATOM 817 O O . TYR A 1 102 ? -5.616 -5.428 23.781 1.00 62.34 102 TYR A O 1
ATOM 825 N N . ILE A 1 103 ? -5.712 -6.775 25.587 1.00 65.44 103 ILE A N 1
ATOM 826 C CA . ILE A 1 103 ? -6.047 -8.012 24.867 1.00 65.44 103 ILE A CA 1
ATOM 827 C C . ILE A 1 103 ? -7.385 -7.882 24.134 1.00 65.44 103 ILE A C 1
ATOM 829 O O . ILE A 1 103 ? -7.474 -8.257 22.966 1.00 65.44 103 ILE A O 1
ATOM 833 N N . GLN A 1 104 ? -8.414 -7.345 24.794 1.00 66.75 104 GLN A N 1
ATOM 834 C CA . GLN A 1 104 ? -9.714 -7.114 24.161 1.00 66.75 104 GLN A CA 1
ATOM 835 C C . GLN A 1 104 ? -9.593 -6.153 22.977 1.00 66.75 104 GLN A C 1
ATOM 837 O O . GLN A 1 104 ? -10.153 -6.426 21.921 1.00 66.75 104 GLN A O 1
ATOM 842 N N . GLN A 1 105 ? -8.794 -5.091 23.101 1.00 66.81 105 GLN A N 1
ATOM 843 C CA . GLN A 1 105 ? -8.566 -4.138 22.014 1.00 66.81 105 GLN A CA 1
ATOM 844 C C . GLN A 1 105 ? -7.846 -4.752 20.801 1.00 66.81 105 GLN A C 1
ATOM 846 O O . GLN A 1 105 ? -8.160 -4.385 19.666 1.00 66.81 105 GLN A O 1
ATOM 851 N N . THR A 1 106 ? -6.924 -5.695 21.021 1.00 69.44 106 THR A N 1
ATOM 852 C CA . THR A 1 106 ? -6.223 -6.443 19.955 1.00 69.44 106 THR A CA 1
ATOM 853 C C . THR A 1 106 ? -7.153 -7.430 19.232 1.00 69.44 106 THR A C 1
ATOM 855 O O . THR A 1 106 ? -6.887 -7.820 18.100 1.00 69.44 106 THR A O 1
ATOM 858 N N . LEU A 1 107 ? -8.259 -7.840 19.861 1.00 74.94 107 LEU A N 1
ATOM 859 C CA . LEU A 1 107 ? -9.260 -8.732 19.263 1.00 74.94 107 LEU A CA 1
ATOM 860 C C . LEU A 1 107 ? -10.357 -7.987 18.496 1.00 74.94 107 LEU A C 1
ATOM 862 O O . LEU A 1 107 ? -11.163 -8.625 17.824 1.00 74.94 107 LEU A O 1
ATOM 866 N N . LEU A 1 108 ? -10.391 -6.657 18.584 1.00 84.19 108 LEU A N 1
ATOM 867 C CA . LEU A 1 108 ? -11.374 -5.860 17.864 1.00 84.19 108 LEU A CA 1
ATOM 868 C C . LEU A 1 108 ? -11.180 -5.975 16.337 1.00 84.19 108 LEU A C 1
ATOM 870 O O . LEU A 1 108 ? -10.031 -6.097 15.874 1.00 84.19 108 LEU A O 1
ATOM 874 N N . PRO A 1 109 ? -12.278 -5.858 15.564 1.00 91.81 109 PRO A N 1
ATOM 875 C CA . PRO A 1 109 ? -12.223 -5.770 14.112 1.00 91.81 109 PRO A CA 1
ATOM 876 C C . PRO A 1 109 ? -11.268 -4.676 13.623 1.00 91.81 109 PRO A C 1
ATOM 878 O O . PRO A 1 109 ? -11.100 -3.628 14.259 1.00 91.81 109 PRO A O 1
ATOM 881 N N . ILE A 1 110 ? -10.616 -4.945 12.497 1.00 94.69 110 ILE A N 1
ATOM 882 C CA . ILE A 1 110 ? -9.736 -4.006 11.808 1.00 94.69 110 ILE A CA 1
ATOM 883 C C . ILE A 1 110 ? -10.592 -3.180 10.850 1.00 94.69 110 ILE A C 1
ATOM 885 O O . ILE A 1 110 ? -11.106 -3.705 9.872 1.00 94.69 110 ILE A O 1
ATOM 889 N N . GLU A 1 111 ? -10.729 -1.884 11.114 1.00 95.31 111 GLU A N 1
ATOM 890 C CA . GLU A 1 111 ? -11.520 -0.982 10.263 1.00 95.31 111 GLU A CA 1
ATOM 891 C C . GLU A 1 111 ? -10.747 -0.585 8.996 1.00 95.31 111 GLU A C 1
ATOM 893 O O . GLU A 1 111 ? -11.290 -0.639 7.901 1.00 95.31 111 GLU A O 1
ATOM 898 N N . SER A 1 112 ? -9.461 -0.232 9.128 1.00 97.56 112 SER A N 1
ATOM 899 C CA . SER A 1 112 ? -8.561 0.042 7.999 1.00 97.56 112 SER A CA 1
ATOM 900 C C . SER A 1 112 ? -7.262 -0.736 8.136 1.00 97.56 112 SER A C 1
ATOM 902 O O . SER A 1 112 ? -6.563 -0.602 9.145 1.00 97.56 112 SER A O 1
ATOM 904 N N . LEU A 1 113 ? -6.904 -1.483 7.093 1.00 97.81 113 LEU A N 1
ATOM 905 C CA . LEU A 1 113 ? -5.660 -2.232 6.961 1.00 97.81 113 LEU A CA 1
ATOM 906 C C . LEU A 1 113 ? -4.850 -1.708 5.771 1.00 97.81 113 LEU A C 1
ATOM 908 O O . LEU A 1 113 ? -5.231 -1.906 4.625 1.00 97.81 113 LEU A O 1
ATOM 912 N N . ILE A 1 114 ? -3.698 -1.101 6.029 1.00 98.06 114 ILE A N 1
ATOM 913 C CA . ILE A 1 114 ? -2.750 -0.656 5.007 1.00 98.06 114 ILE A CA 1
ATOM 914 C C . ILE A 1 114 ? -1.660 -1.711 4.860 1.00 98.06 114 ILE A C 1
ATOM 916 O O . ILE A 1 114 ? -0.886 -1.959 5.784 1.00 98.06 114 ILE A O 1
ATOM 920 N N . VAL A 1 115 ? -1.593 -2.342 3.694 1.00 97.06 115 VAL A N 1
ATOM 921 C CA . VAL A 1 115 ? -0.688 -3.449 3.390 1.00 97.06 115 VAL A CA 1
ATOM 922 C C . VAL A 1 115 ? 0.520 -2.929 2.614 1.00 97.06 115 VAL A C 1
ATOM 924 O O . VAL A 1 115 ? 0.431 -2.633 1.425 1.00 97.06 115 VAL A O 1
ATOM 927 N N . ALA A 1 116 ? 1.669 -2.866 3.288 1.00 95.38 116 ALA A N 1
ATOM 928 C CA . ALA A 1 116 ? 2.940 -2.372 2.747 1.00 95.38 116 ALA A CA 1
ATOM 929 C C . ALA A 1 116 ? 4.062 -3.437 2.771 1.00 95.38 116 ALA A C 1
ATOM 931 O O . ALA A 1 116 ? 5.254 -3.121 2.781 1.00 95.38 116 ALA A O 1
ATOM 932 N N . ILE A 1 117 ? 3.691 -4.722 2.796 1.00 93.56 117 ILE A N 1
ATOM 933 C CA . ILE A 1 117 ? 4.611 -5.864 2.643 1.00 93.56 117 ILE A CA 1
ATOM 934 C C . ILE A 1 117 ? 4.852 -6.204 1.166 1.00 93.56 117 ILE A C 1
ATOM 936 O O . ILE A 1 117 ? 4.235 -5.653 0.261 1.00 93.56 117 ILE A O 1
ATOM 940 N N . LYS A 1 118 ? 5.769 -7.139 0.900 1.00 90.19 118 LYS A N 1
ATOM 941 C CA . LYS A 1 118 ? 6.060 -7.599 -0.465 1.00 90.19 118 LYS A CA 1
ATOM 942 C C . LYS A 1 118 ? 4.878 -8.394 -1.031 1.00 90.19 118 LYS A C 1
ATOM 944 O O . LYS A 1 118 ? 4.350 -9.262 -0.334 1.00 90.19 118 LYS A O 1
ATOM 949 N N . ALA A 1 119 ? 4.540 -8.152 -2.301 1.00 91.00 119 ALA A N 1
ATOM 950 C CA . ALA A 1 119 ? 3.370 -8.704 -2.998 1.00 91.00 119 ALA A CA 1
ATOM 951 C C . ALA A 1 119 ? 3.154 -10.213 -2.774 1.00 91.00 119 ALA A C 1
ATOM 953 O O . ALA A 1 119 ? 2.066 -10.639 -2.402 1.00 91.00 119 ALA A O 1
ATOM 954 N N . TYR A 1 120 ? 4.211 -11.022 -2.897 1.00 90.44 120 TYR A N 1
ATOM 955 C CA . TYR A 1 120 ? 4.131 -12.482 -2.756 1.00 90.44 120 TYR A CA 1
ATOM 956 C C . TYR A 1 120 ? 3.764 -12.974 -1.344 1.00 90.44 120 TYR A C 1
ATOM 958 O O . TYR A 1 120 ? 3.391 -14.128 -1.190 1.00 90.44 120 TYR A O 1
ATOM 966 N N . THR A 1 121 ? 3.868 -12.126 -0.314 1.00 91.31 121 THR A N 1
ATOM 967 C CA . THR A 1 121 ? 3.463 -12.464 1.067 1.00 91.31 121 THR A CA 1
ATOM 968 C C . THR A 1 121 ? 2.072 -11.964 1.435 1.00 91.31 121 THR A C 1
ATOM 970 O O . THR A 1 121 ? 1.571 -12.308 2.502 1.00 91.31 121 THR A O 1
ATOM 973 N N . VAL A 1 122 ? 1.450 -11.138 0.587 1.00 94.12 122 VAL A N 1
ATOM 974 C CA . VAL A 1 122 ? 0.205 -10.438 0.926 1.00 94.12 122 VAL A CA 1
ATOM 975 C C . VAL A 1 122 ? -0.938 -11.406 1.181 1.00 94.12 122 VAL A C 1
ATOM 977 O O . VAL A 1 122 ? -1.611 -11.272 2.196 1.00 94.12 122 VAL A O 1
ATOM 980 N N . VAL A 1 123 ? -1.131 -12.396 0.308 1.00 94.31 123 VAL A N 1
ATOM 981 C CA . VAL A 1 123 ? -2.254 -13.341 0.410 1.00 94.31 123 VAL A CA 1
ATOM 982 C C . VAL A 1 123 ? -2.217 -14.100 1.736 1.00 94.31 123 VAL A C 1
ATOM 984 O O . VAL A 1 123 ? -3.203 -14.108 2.470 1.00 94.31 123 VAL A O 1
ATOM 987 N N . ASP A 1 124 ? -1.064 -14.666 2.095 1.00 90.75 124 ASP A N 1
ATOM 988 C CA . ASP A 1 124 ? -0.899 -15.384 3.363 1.00 90.75 124 ASP A CA 1
ATOM 989 C C . ASP A 1 124 ? -1.044 -14.453 4.566 1.00 90.75 124 ASP A C 1
ATOM 991 O O . ASP A 1 124 ? -1.626 -14.827 5.589 1.00 90.75 124 ASP A O 1
ATOM 995 N N . ALA A 1 125 ? -0.546 -13.221 4.435 1.00 91.44 125 ALA A N 1
ATOM 996 C CA . ALA A 1 125 ? -0.617 -12.250 5.505 1.00 91.44 125 ALA A CA 1
ATOM 997 C C . ALA A 1 125 ? -2.071 -11.815 5.785 1.00 91.44 125 ALA A C 1
ATOM 999 O O . ALA A 1 125 ? -2.541 -11.816 6.920 1.00 91.44 125 ALA A O 1
ATOM 1000 N N . VAL A 1 126 ? -2.825 -11.492 4.738 1.00 93.12 126 VAL A N 1
ATOM 1001 C CA . VAL A 1 126 ? -4.238 -11.130 4.864 1.00 93.12 126 VAL A CA 1
ATOM 1002 C C . VAL A 1 126 ? -5.054 -12.328 5.347 1.00 93.12 126 VAL A C 1
ATOM 1004 O O . VAL A 1 126 ? -5.884 -12.161 6.237 1.00 93.12 126 VAL A O 1
ATOM 1007 N N . ARG A 1 127 ? -4.764 -13.549 4.868 1.00 92.19 127 ARG A N 1
ATOM 1008 C CA . ARG A 1 127 ? -5.445 -14.780 5.306 1.00 92.19 127 ARG A CA 1
ATOM 1009 C C . ARG A 1 127 ? -5.379 -14.982 6.821 1.00 92.19 127 ARG A C 1
ATOM 1011 O O . ARG A 1 127 ? -6.383 -15.357 7.419 1.00 92.19 127 ARG A O 1
ATOM 1018 N N . ALA A 1 128 ? -4.243 -14.708 7.465 1.00 88.50 128 ALA A N 1
ATOM 1019 C CA . ALA A 1 128 ? -4.161 -14.852 8.922 1.00 88.50 128 ALA A CA 1
ATOM 1020 C C . ALA A 1 128 ? -4.890 -13.735 9.693 1.00 88.50 128 ALA A C 1
ATOM 1022 O O . ALA A 1 128 ? -5.225 -13.923 10.862 1.00 88.50 128 ALA A O 1
ATOM 1023 N N . LEU A 1 129 ? -5.148 -12.590 9.052 1.00 91.00 129 LEU A N 1
ATOM 1024 C CA . LEU A 1 129 ? -5.909 -11.477 9.625 1.00 91.00 129 LEU A CA 1
ATOM 1025 C C . LEU A 1 129 ? -7.420 -11.584 9.371 1.00 91.00 129 LEU A C 1
ATOM 1027 O O . LEU A 1 129 ? -8.171 -10.856 10.014 1.00 91.00 129 LEU A O 1
ATOM 1031 N N . VAL A 1 130 ? -7.878 -12.513 8.519 1.00 92.00 130 VAL A N 1
ATOM 1032 C CA . VAL A 1 130 ? -9.306 -12.757 8.217 1.00 92.00 130 VAL A CA 1
ATOM 1033 C C . VAL A 1 130 ? -10.206 -12.800 9.457 1.00 92.00 130 VAL A C 1
ATOM 1035 O O . VAL A 1 130 ? -11.262 -12.178 9.407 1.00 92.00 130 VAL A O 1
ATOM 1038 N N . PRO A 1 131 ? -9.833 -13.429 10.593 1.00 90.56 131 PRO A N 1
ATOM 1039 C CA . PRO A 1 131 ? -10.690 -13.435 11.783 1.00 90.56 131 PRO A CA 1
ATOM 1040 C C . PRO A 1 131 ? -11.009 -12.045 12.360 1.00 90.56 131 PRO A C 1
ATOM 1042 O O . PRO A 1 131 ? -11.921 -11.925 13.171 1.00 90.56 131 PRO A O 1
ATOM 1045 N N . ARG A 1 132 ? -10.248 -11.011 11.980 1.00 90.94 132 ARG A N 1
ATOM 1046 C CA . ARG A 1 132 ? -10.433 -9.611 12.392 1.00 90.94 132 ARG A CA 1
ATOM 1047 C C . ARG A 1 132 ? -10.965 -8.721 11.263 1.00 90.94 132 ARG A C 1
ATOM 1049 O O . ARG A 1 132 ? -11.139 -7.529 11.495 1.00 90.94 132 ARG A O 1
ATOM 1056 N N . LEU A 1 133 ? -11.172 -9.253 10.060 1.00 94.50 133 LEU A N 1
ATOM 1057 C CA . LEU A 1 133 ? -11.646 -8.496 8.902 1.00 94.50 133 LEU A CA 1
ATOM 1058 C C . LEU A 1 133 ? -13.139 -8.758 8.689 1.00 94.50 133 LEU A C 1
ATOM 1060 O O . LEU A 1 133 ? -13.596 -9.901 8.735 1.00 94.50 133 LEU A O 1
ATOM 1064 N N . THR A 1 134 ? -13.893 -7.688 8.470 1.00 95.00 134 THR A N 1
ATOM 1065 C CA . THR A 1 134 ? -15.340 -7.696 8.237 1.00 95.00 134 THR A CA 1
ATOM 1066 C C . THR A 1 134 ? -15.644 -7.148 6.838 1.00 95.00 134 THR A C 1
ATOM 1068 O O . THR A 1 134 ? -14.744 -6.618 6.183 1.00 95.00 134 THR A O 1
ATOM 1071 N N . PRO A 1 135 ? -16.892 -7.258 6.350 1.00 94.81 135 PRO A N 1
ATOM 1072 C CA . PRO A 1 135 ? -17.288 -6.630 5.086 1.00 94.81 135 PRO A CA 1
ATOM 1073 C C . PRO A 1 135 ? -17.157 -5.099 5.129 1.00 94.81 135 PRO A C 1
ATOM 1075 O O . PRO A 1 135 ? -16.901 -4.472 4.110 1.00 94.81 135 PRO A O 1
ATOM 1078 N N . ASP A 1 136 ? -17.245 -4.513 6.326 1.00 95.06 136 ASP A N 1
ATOM 1079 C CA . ASP A 1 136 ? -17.070 -3.076 6.552 1.00 95.06 136 ASP A CA 1
ATOM 1080 C C . ASP A 1 136 ? -15.597 -2.686 6.724 1.00 95.06 136 ASP A C 1
ATOM 1082 O O . ASP A 1 136 ? -15.298 -1.519 6.951 1.00 95.06 136 ASP A O 1
ATOM 1086 N N . SER A 1 137 ? -14.648 -3.627 6.678 1.00 96.75 137 SER A N 1
ATOM 1087 C CA . SER A 1 137 ? -13.216 -3.314 6.703 1.00 96.75 137 SER A CA 1
ATOM 1088 C C . SER A 1 137 ? -12.767 -2.729 5.365 1.00 96.75 137 SER A C 1
ATOM 1090 O O . SER A 1 137 ? -13.230 -3.146 4.310 1.00 96.75 137 SER A O 1
ATOM 1092 N N . THR A 1 138 ? -11.779 -1.838 5.395 1.00 98.06 138 THR A N 1
ATOM 1093 C CA . THR A 1 138 ? -11.095 -1.334 4.196 1.00 98.06 138 THR A CA 1
ATOM 1094 C C . THR A 1 138 ? -9.654 -1.826 4.149 1.00 98.06 138 THR A C 1
ATOM 1096 O O . THR A 1 138 ? -8.895 -1.640 5.101 1.00 98.06 138 THR A O 1
ATOM 1099 N N . ILE A 1 139 ? -9.251 -2.433 3.033 1.00 98.25 139 ILE A N 1
ATOM 1100 C CA . ILE A 1 139 ? -7.890 -2.919 2.788 1.00 98.25 139 ILE A CA 1
ATOM 1101 C C . ILE A 1 139 ? -7.233 -2.073 1.696 1.00 98.25 139 ILE A C 1
ATOM 1103 O O . ILE A 1 139 ? -7.675 -2.062 0.552 1.00 98.25 139 ILE A O 1
ATOM 1107 N N . VAL A 1 140 ? -6.133 -1.406 2.041 1.00 98.44 140 VAL A N 1
ATOM 1108 C CA . VAL A 1 140 ? -5.307 -0.618 1.121 1.00 98.44 140 VAL A CA 1
ATOM 1109 C C . VAL A 1 140 ? -4.096 -1.442 0.702 1.00 98.44 140 VAL A C 1
ATOM 1111 O O . VAL A 1 140 ? -3.233 -1.756 1.523 1.00 98.44 140 VAL A O 1
ATOM 1114 N N . LEU A 1 141 ? -4.005 -1.782 -0.578 1.00 97.88 141 LEU A N 1
ATOM 1115 C CA . LEU A 1 141 ? -2.883 -2.498 -1.175 1.00 97.88 141 LEU A CA 1
ATOM 1116 C C . LEU A 1 141 ? -1.864 -1.488 -1.711 1.00 97.88 141 LEU A C 1
ATOM 1118 O O . LEU A 1 141 ? -2.032 -0.936 -2.794 1.00 97.88 141 LEU A O 1
ATOM 1122 N N . LEU A 1 142 ? -0.798 -1.256 -0.941 1.00 95.75 142 LEU A N 1
ATOM 1123 C CA . LEU A 1 142 ? 0.274 -0.303 -1.266 1.00 95.75 142 LEU A CA 1
ATOM 1124 C C . LEU A 1 142 ? 1.575 -0.998 -1.708 1.00 95.75 142 LEU A C 1
ATOM 1126 O O . LEU A 1 142 ? 2.639 -0.386 -1.817 1.00 95.75 142 LEU A O 1
ATOM 1130 N N . HIS A 1 143 ? 1.529 -2.310 -1.923 1.00 91.31 143 HIS A N 1
ATOM 1131 C CA . HIS A 1 143 ? 2.676 -3.046 -2.433 1.00 91.31 143 HIS A CA 1
ATOM 1132 C C . HIS A 1 143 ? 2.884 -2.753 -3.925 1.00 91.31 143 HIS A C 1
ATOM 1134 O O . HIS A 1 143 ? 1.944 -2.518 -4.676 1.00 91.31 143 HIS A O 1
ATOM 1140 N N . ASN A 1 144 ? 4.127 -2.846 -4.391 1.00 86.38 144 ASN A N 1
ATOM 1141 C CA . ASN A 1 144 ? 4.399 -2.802 -5.827 1.00 86.38 144 ASN A CA 1
ATOM 1142 C C . ASN A 1 144 ? 3.889 -4.080 -6.519 1.00 86.38 144 ASN A C 1
ATOM 1144 O O . ASN A 1 144 ? 3.940 -5.165 -5.931 1.00 86.38 144 ASN A O 1
ATOM 1148 N N . GLY A 1 145 ? 3.473 -3.959 -7.781 1.00 84.69 145 GLY A N 1
ATOM 1149 C CA . GLY A 1 145 ? 3.013 -5.072 -8.621 1.00 84.69 145 GLY A CA 1
ATOM 1150 C C . GLY A 1 145 ? 1.498 -5.087 -8.841 1.00 84.69 145 GLY A C 1
ATOM 1151 O O . GLY A 1 145 ? 0.788 -4.212 -8.361 1.00 84.69 145 GLY A O 1
ATOM 1152 N N . MET A 1 146 ? 1.023 -6.088 -9.582 1.00 89.50 146 MET A N 1
ATOM 1153 C CA . MET A 1 146 ? -0.395 -6.333 -9.893 1.00 89.50 146 MET A CA 1
ATOM 1154 C C . MET A 1 146 ? -0.740 -7.809 -9.639 1.00 89.50 146 MET A C 1
ATOM 1156 O O . MET A 1 146 ? 0.166 -8.609 -9.389 1.00 89.50 146 MET A O 1
ATOM 1160 N N . GLY A 1 147 ? -2.022 -8.183 -9.692 1.00 90.44 147 GLY A N 1
ATOM 1161 C CA . GLY A 1 147 ? -2.462 -9.581 -9.580 1.00 90.44 147 GLY A CA 1
ATOM 1162 C C . GLY A 1 147 ? -2.724 -10.069 -8.150 1.00 90.44 147 GLY A C 1
ATOM 1163 O O . GLY A 1 147 ? -3.088 -11.224 -7.941 1.00 90.44 147 GLY A O 1
ATOM 1164 N N . VAL A 1 148 ? -2.470 -9.238 -7.133 1.00 94.75 148 VAL A N 1
ATOM 1165 C CA . VAL A 1 148 ? -2.666 -9.620 -5.723 1.00 94.75 148 VAL A CA 1
ATOM 1166 C C . VAL A 1 148 ? -4.113 -9.430 -5.288 1.00 94.75 148 VAL A C 1
ATOM 1168 O O . VAL A 1 148 ? -4.605 -10.233 -4.499 1.00 94.75 148 VAL A O 1
ATOM 1171 N N . TYR A 1 149 ? -4.789 -8.396 -5.791 1.00 95.31 149 TYR A N 1
ATOM 1172 C CA . TYR A 1 149 ? -6.203 -8.163 -5.506 1.00 95.31 149 TYR A CA 1
ATOM 1173 C C . TYR A 1 149 ? -7.049 -9.355 -5.974 1.00 95.31 149 TYR A C 1
ATOM 1175 O O . TYR A 1 149 ? -7.816 -9.919 -5.198 1.00 95.31 149 TYR A O 1
ATOM 1183 N N . GLU A 1 150 ? -6.816 -9.800 -7.203 1.00 94.50 150 GLU A N 1
ATOM 1184 C CA . GLU A 1 150 ? -7.486 -10.919 -7.856 1.00 94.50 150 GLU A CA 1
ATOM 1185 C C . GLU A 1 150 ? -7.283 -12.203 -7.047 1.00 94.50 150 GLU A C 1
ATOM 1187 O O . GLU A 1 150 ? -8.249 -12.853 -6.656 1.00 94.50 150 GLU A O 1
ATOM 1192 N N . ARG A 1 151 ? -6.038 -12.494 -6.642 1.00 95.81 151 ARG A N 1
ATOM 1193 C CA . ARG A 1 151 ? -5.741 -13.631 -5.753 1.00 95.81 151 ARG A CA 1
ATOM 1194 C C . ARG A 1 151 ? -6.422 -13.524 -4.394 1.00 95.81 151 ARG A C 1
ATOM 1196 O O . ARG A 1 151 ? -6.860 -14.530 -3.851 1.00 95.81 151 ARG A O 1
ATOM 1203 N N . LEU A 1 152 ? -6.509 -12.332 -3.800 1.00 96.12 152 LEU A N 1
ATOM 1204 C CA . LEU A 1 152 ? -7.222 -12.154 -2.531 1.00 96.12 152 LEU A CA 1
ATOM 1205 C C . LEU A 1 152 ? -8.713 -12.451 -2.693 1.00 96.12 152 LEU A C 1
ATOM 1207 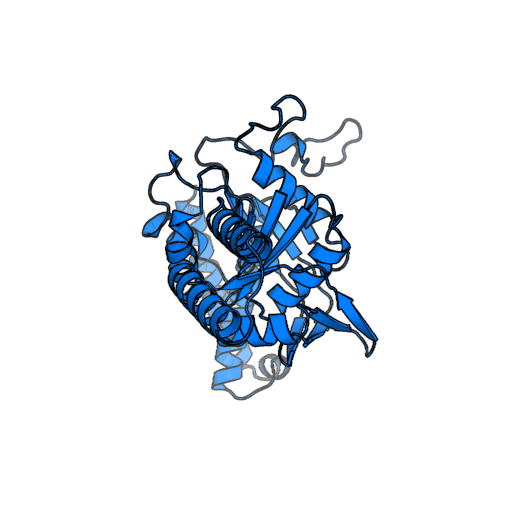O O . LEU A 1 152 ? -9.301 -13.089 -1.822 1.00 96.12 152 LEU A O 1
ATOM 1211 N N . VAL A 1 153 ? -9.314 -12.027 -3.798 1.00 94.88 153 VAL A N 1
ATOM 1212 C CA . VAL A 1 153 ? -10.713 -12.309 -4.120 1.00 94.88 153 VAL A CA 1
ATOM 1213 C C . VAL A 1 153 ? -10.944 -13.804 -4.375 1.00 94.88 153 VAL A C 1
ATOM 1215 O O . VAL A 1 153 ? -11.882 -14.376 -3.823 1.00 94.88 153 VAL A O 1
ATOM 1218 N N . GLU A 1 154 ? -10.071 -14.454 -5.140 1.00 94.44 154 GLU A N 1
ATOM 1219 C CA . GLU A 1 154 ? -10.183 -15.871 -5.511 1.00 94.44 154 GLU A CA 1
ATOM 1220 C C . GLU A 1 154 ? -9.857 -16.831 -4.354 1.00 94.44 154 GLU A C 1
ATOM 1222 O O . GLU A 1 154 ? -10.531 -17.848 -4.164 1.00 94.44 154 GLU A O 1
ATOM 1227 N N . ASP A 1 155 ? -8.848 -16.521 -3.537 1.00 94.69 155 ASP A N 1
ATOM 1228 C CA . ASP A 1 155 ? -8.325 -17.448 -2.528 1.00 94.69 155 ASP A CA 1
ATOM 1229 C C . ASP A 1 155 ? -8.800 -17.157 -1.103 1.00 94.69 155 ASP A C 1
ATOM 1231 O O . ASP A 1 155 ? -8.756 -18.055 -0.256 1.00 94.69 155 ASP A O 1
ATOM 1235 N N . VAL A 1 156 ? -9.199 -15.917 -0.800 1.00 95.00 156 VAL A N 1
ATOM 1236 C CA . VAL A 1 156 ? -9.491 -15.473 0.576 1.00 95.00 156 VAL A CA 1
ATOM 1237 C C . VAL A 1 156 ? -10.925 -14.960 0.712 1.00 95.00 156 VAL A C 1
ATOM 1239 O O . VAL A 1 156 ? -11.675 -15.464 1.547 1.00 95.00 156 VAL A O 1
ATOM 1242 N N . PHE A 1 157 ? -11.343 -14.011 -0.126 1.00 95.38 157 PHE A N 1
ATOM 1243 C CA . PHE A 1 157 ? -12.651 -13.348 -0.063 1.00 95.38 157 PHE A CA 1
ATOM 1244 C C . PHE A 1 157 ? -13.579 -13.787 -1.201 1.00 95.38 157 PHE A C 1
ATOM 1246 O O . PHE A 1 157 ? -14.151 -12.967 -1.928 1.00 95.38 157 PHE A O 1
ATOM 1253 N N . ARG A 1 158 ? -13.744 -15.111 -1.313 1.00 94.38 158 ARG A N 1
ATOM 1254 C CA . ARG A 1 158 ? -14.544 -15.769 -2.358 1.00 94.38 158 ARG A CA 1
ATOM 1255 C C . ARG A 1 158 ? -15.995 -15.310 -2.390 1.00 94.38 158 ARG A C 1
ATOM 1257 O O . ARG A 1 158 ? -16.573 -15.216 -3.463 1.00 94.38 158 ARG A O 1
ATOM 1264 N N . ASN A 1 159 ? -16.581 -15.044 -1.222 1.00 92.69 159 ASN A N 1
ATOM 1265 C CA . ASN A 1 159 ? -17.956 -14.569 -1.116 1.00 92.69 159 ASN A CA 1
ATOM 1266 C C . ASN A 1 159 ? -17.996 -13.035 -1.281 1.00 92.69 159 ASN A C 1
ATOM 1268 O O . ASN A 1 159 ? -17.479 -12.348 -0.393 1.00 92.69 159 ASN A O 1
ATOM 1272 N N . PRO A 1 160 ? -18.614 -12.500 -2.354 1.00 91.00 160 PRO A N 1
ATOM 1273 C CA . PRO A 1 160 ? -18.725 -11.058 -2.583 1.00 91.00 160 PRO A CA 1
ATOM 1274 C C . PRO A 1 160 ? -19.418 -10.313 -1.432 1.00 91.00 160 PRO A C 1
ATOM 1276 O O . PRO A 1 160 ? -18.953 -9.251 -1.036 1.00 91.00 160 PRO A O 1
ATOM 1279 N N . GLU A 1 161 ? -20.435 -10.913 -0.804 1.00 89.44 161 GLU A N 1
ATOM 1280 C CA . GLU A 1 161 ? -21.189 -10.302 0.306 1.00 89.44 161 GLU A CA 1
ATOM 1281 C C . GLU A 1 161 ? -20.372 -10.148 1.591 1.00 89.44 161 GLU A C 1
ATOM 1283 O O . GLU A 1 161 ? -20.706 -9.354 2.469 1.00 89.44 161 GLU A O 1
ATOM 1288 N N . ARG A 1 162 ? -19.302 -10.940 1.733 1.00 90.38 162 ARG A N 1
ATOM 1289 C CA . ARG A 1 162 ? -18.411 -10.883 2.899 1.00 90.38 162 ARG A CA 1
ATOM 1290 C C . ARG A 1 162 ? -17.086 -10.192 2.603 1.00 90.38 162 ARG A C 1
ATOM 1292 O O . ARG A 1 162 ? -16.175 -10.247 3.432 1.00 90.38 162 ARG A O 1
ATOM 1299 N N . ARG A 1 163 ? -16.952 -9.614 1.412 1.00 93.69 163 ARG A N 1
ATOM 1300 C CA . ARG A 1 163 ? -15.709 -9.021 0.943 1.00 93.69 163 ARG A CA 1
ATOM 1301 C C . ARG A 1 163 ? -15.530 -7.634 1.578 1.00 93.69 163 ARG A C 1
ATOM 1303 O O . ARG A 1 163 ? -16.483 -6.864 1.581 1.00 93.69 163 ARG A O 1
ATOM 1310 N N . PRO A 1 164 ? -14.338 -7.323 2.111 1.00 96.44 164 PRO A N 1
ATOM 1311 C CA . PRO A 1 164 ? -14.014 -5.972 2.546 1.00 96.44 164 PRO A CA 1
ATOM 1312 C C . PRO A 1 164 ? -13.882 -5.033 1.343 1.00 96.44 164 PRO A C 1
ATOM 1314 O O . PRO A 1 164 ? -13.680 -5.474 0.208 1.00 96.44 164 PRO A O 1
ATOM 1317 N N . HIS A 1 165 ? -13.900 -3.732 1.602 1.00 96.94 165 HIS A N 1
ATOM 1318 C CA . HIS A 1 165 ? -13.573 -2.727 0.596 1.00 96.94 165 HIS A CA 1
ATOM 1319 C C . HIS A 1 165 ? -12.087 -2.784 0.247 1.00 96.94 165 HIS A C 1
ATOM 1321 O O . HIS A 1 165 ? -11.238 -2.959 1.127 1.00 96.94 165 HIS A O 1
ATOM 1327 N N . PHE A 1 166 ? -11.756 -2.598 -1.029 1.00 97.56 166 PHE A N 1
ATOM 1328 C CA . PHE A 1 166 ? -10.375 -2.604 -1.501 1.00 97.56 166 PHE A CA 1
ATOM 1329 C C . PHE A 1 166 ? -9.993 -1.266 -2.121 1.00 97.56 166 PHE A C 1
ATOM 1331 O O . PHE A 1 166 ? -10.704 -0.720 -2.958 1.00 97.56 166 PHE A O 1
ATOM 1338 N N . ILE A 1 167 ? -8.820 -0.778 -1.735 1.00 98.00 167 ILE A N 1
ATOM 1339 C CA . ILE A 1 167 ? -8.129 0.332 -2.381 1.00 98.00 167 ILE A CA 1
ATOM 1340 C C . ILE A 1 167 ? -6.827 -0.224 -2.943 1.00 98.00 167 ILE A C 1
ATOM 1342 O O . ILE A 1 167 ? -6.050 -0.842 -2.213 1.00 98.00 167 ILE A O 1
ATOM 1346 N N . VAL A 1 168 ? -6.561 0.014 -4.221 1.00 97.44 168 VAL A N 1
ATOM 1347 C CA . VAL A 1 168 ? -5.264 -0.280 -4.842 1.00 97.44 168 VAL A CA 1
ATOM 1348 C C . VAL A 1 168 ? -4.484 1.011 -5.016 1.00 97.44 168 VAL A C 1
ATOM 1350 O O . VAL A 1 168 ? -5.067 2.069 -5.256 1.00 97.44 168 VAL A O 1
ATOM 1353 N N . ALA A 1 169 ? -3.164 0.945 -4.864 1.00 96.44 169 ALA A N 1
ATOM 1354 C CA . ALA A 1 169 ? -2.322 2.126 -4.939 1.00 96.44 169 ALA A CA 1
ATOM 1355 C C . ALA A 1 169 ? -1.010 1.871 -5.689 1.00 96.44 169 ALA A C 1
ATOM 1357 O O . ALA A 1 169 ? -0.336 0.861 -5.490 1.00 96.44 169 ALA A O 1
ATOM 1358 N N . SER A 1 170 ? -0.607 2.848 -6.502 1.00 95.06 170 SER A N 1
ATOM 1359 C CA . SER A 1 170 ? 0.736 2.958 -7.066 1.00 95.06 170 SER A CA 1
ATOM 1360 C C . SER A 1 170 ? 1.531 4.009 -6.297 1.00 95.06 170 SER A C 1
ATOM 1362 O O . SER A 1 170 ? 1.099 5.153 -6.170 1.00 95.06 170 SER A O 1
ATOM 1364 N N . ASN A 1 171 ? 2.706 3.624 -5.799 1.00 93.94 171 ASN A N 1
ATOM 1365 C CA . ASN A 1 171 ? 3.588 4.482 -5.007 1.00 93.94 171 ASN A CA 1
ATOM 1366 C C . ASN A 1 171 ? 4.931 4.725 -5.705 1.00 93.94 171 ASN A C 1
ATOM 1368 O O . ASN A 1 171 ? 5.710 3.785 -5.840 1.00 93.94 171 ASN A O 1
ATOM 1372 N N . ASP A 1 172 ? 5.266 5.967 -6.032 1.00 93.44 172 ASP A N 1
ATOM 1373 C CA . ASP A 1 172 ? 6.517 6.300 -6.729 1.00 93.44 172 ASP A CA 1
ATOM 1374 C C . ASP A 1 172 ? 7.622 6.837 -5.812 1.00 93.44 172 ASP A C 1
ATOM 1376 O O . ASP A 1 172 ? 8.694 7.213 -6.281 1.00 93.44 172 ASP A O 1
ATOM 1380 N N . HIS A 1 173 ? 7.408 6.840 -4.493 1.00 94.25 173 HIS A N 1
ATOM 1381 C CA . HIS A 1 173 ? 8.455 7.237 -3.558 1.00 94.25 173 HIS A CA 1
ATOM 1382 C C . HIS A 1 173 ? 9.621 6.250 -3.541 1.00 94.25 173 HIS A C 1
ATOM 1384 O O . HIS A 1 173 ? 9.445 5.034 -3.405 1.00 94.25 173 HIS A O 1
ATOM 1390 N N . GLY A 1 174 ? 10.830 6.809 -3.583 1.00 92.31 174 GLY A N 1
ATOM 1391 C CA . GLY A 1 174 ? 12.067 6.093 -3.310 1.00 92.31 174 GLY A CA 1
ATOM 1392 C C . GLY A 1 174 ? 12.382 6.158 -1.821 1.00 92.31 174 GLY A C 1
ATOM 1393 O O . GLY A 1 174 ? 12.668 7.230 -1.295 1.00 92.31 174 GLY A O 1
ATOM 1394 N N . ALA A 1 175 ? 12.351 5.021 -1.133 1.00 93.94 175 ALA A N 1
ATOM 1395 C CA . ALA A 1 175 ? 12.727 4.94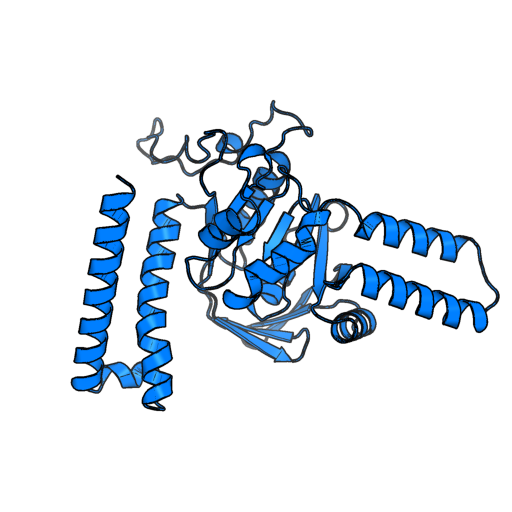8 0.272 1.00 93.94 175 ALA A CA 1
ATOM 1396 C C . ALA A 1 175 ? 13.452 3.641 0.581 1.00 93.94 175 ALA A C 1
ATOM 1398 O O . ALA A 1 175 ? 13.162 2.592 -0.002 1.00 93.94 175 ALA A O 1
ATOM 1399 N N . TRP A 1 176 ? 14.365 3.692 1.544 1.00 93.62 176 TRP A N 1
ATOM 1400 C CA . TRP A 1 176 ? 15.066 2.519 2.055 1.00 93.62 176 TRP A CA 1
ATOM 1401 C C . TRP A 1 176 ? 15.271 2.641 3.565 1.00 93.62 176 TRP A C 1
ATOM 1403 O O . TRP A 1 176 ? 15.233 3.730 4.126 1.00 93.62 176 TRP A O 1
ATOM 1413 N N . ASN A 1 177 ? 15.453 1.515 4.251 1.00 91.62 177 ASN A N 1
ATOM 1414 C CA . ASN A 1 177 ? 15.661 1.519 5.697 1.00 91.62 177 ASN A CA 1
ATOM 1415 C C . ASN A 1 177 ? 17.158 1.532 6.001 1.00 91.62 177 ASN A C 1
ATOM 1417 O O . ASN A 1 177 ? 17.846 0.565 5.681 1.00 91.62 177 ASN A O 1
ATOM 1421 N N . ALA A 1 178 ? 17.641 2.585 6.663 1.00 90.62 178 ALA A N 1
ATOM 1422 C CA . ALA A 1 178 ? 19.015 2.655 7.163 1.00 90.62 178 ALA A CA 1
ATOM 1423 C C . ALA A 1 178 ? 19.255 1.645 8.289 1.00 90.62 178 ALA A C 1
ATOM 1425 O O . ALA A 1 178 ? 20.298 1.006 8.381 1.00 90.62 178 ALA A O 1
ATOM 1426 N N . ARG A 1 179 ? 18.260 1.515 9.167 1.00 86.62 179 ARG A N 1
ATOM 1427 C CA . ARG A 1 179 ? 18.210 0.560 10.278 1.00 86.62 179 ARG A CA 1
ATOM 1428 C C . ARG A 1 179 ? 16.753 0.350 10.684 1.00 86.62 179 ARG A C 1
ATOM 1430 O O . ARG A 1 179 ? 15.849 0.993 10.152 1.00 86.62 179 ARG A O 1
ATOM 1437 N N . HIS A 1 180 ? 16.512 -0.541 11.640 1.00 82.31 180 HIS A N 1
ATOM 1438 C CA . HIS A 1 180 ? 15.175 -0.729 12.201 1.00 82.31 180 HIS A CA 1
ATOM 1439 C C . HIS A 1 180 ? 14.623 0.605 12.733 1.00 82.31 180 HIS A C 1
ATOM 1441 O O . HIS A 1 180 ? 15.323 1.317 13.453 1.00 82.31 180 HIS A O 1
ATOM 1447 N N . PHE A 1 181 ? 13.388 0.938 12.342 1.00 86.12 181 PHE A N 1
ATOM 1448 C CA . PHE A 1 181 ? 12.690 2.189 12.678 1.00 86.12 181 PHE A CA 1
ATOM 1449 C C . PHE A 1 181 ? 13.349 3.484 12.171 1.00 86.12 181 PHE A C 1
ATOM 1451 O O . PHE A 1 181 ? 12.997 4.568 12.635 1.00 86.12 181 PHE A O 1
ATOM 1458 N N . HIS A 1 182 ? 14.279 3.386 11.215 1.00 92.88 182 HIS A N 1
ATOM 1459 C CA . HIS A 1 182 ? 14.881 4.537 10.552 1.00 92.88 182 HIS A CA 1
ATOM 1460 C C . HIS A 1 182 ? 14.825 4.374 9.032 1.00 92.88 182 HIS A C 1
ATOM 1462 O O . HIS A 1 182 ? 15.551 3.557 8.455 1.00 92.88 182 HIS A O 1
ATOM 1468 N N . THR A 1 183 ? 13.969 5.163 8.396 1.00 95.12 183 THR A N 1
ATOM 1469 C CA . THR A 1 183 ? 13.750 5.151 6.951 1.00 95.12 183 THR A CA 1
ATOM 1470 C C . THR A 1 183 ? 14.333 6.413 6.337 1.00 95.12 183 THR A C 1
ATOM 1472 O O . THR A 1 183 ? 14.061 7.509 6.804 1.00 95.12 183 THR A O 1
ATOM 1475 N N . ILE A 1 184 ? 15.117 6.261 5.276 1.00 95.50 184 ILE A N 1
ATOM 1476 C CA . ILE A 1 184 ? 15.609 7.369 4.463 1.00 95.50 184 ILE A CA 1
ATOM 1477 C C . ILE A 1 184 ? 14.666 7.535 3.274 1.00 95.50 184 ILE A C 1
ATOM 1479 O O . ILE A 1 184 ? 14.465 6.603 2.486 1.00 95.50 184 ILE A O 1
ATOM 1483 N N . HIS A 1 185 ? 14.088 8.726 3.152 1.00 95.19 185 HIS A N 1
ATOM 1484 C CA . HIS A 1 185 ? 13.260 9.140 2.027 1.00 95.19 185 HIS A CA 1
ATOM 1485 C C . HIS A 1 185 ? 14.162 9.725 0.939 1.00 95.19 185 HIS A C 1
ATOM 1487 O O . HIS A 1 185 ? 14.461 10.913 0.918 1.00 95.19 185 HIS A O 1
ATOM 1493 N N . ALA A 1 186 ? 14.640 8.848 0.057 1.00 92.56 186 ALA A N 1
ATOM 1494 C CA . ALA A 1 186 ? 15.642 9.172 -0.956 1.00 92.56 186 ALA A CA 1
ATOM 1495 C C . ALA A 1 186 ? 15.064 9.840 -2.216 1.00 92.56 186 ALA A C 1
ATOM 1497 O O . ALA A 1 186 ? 15.787 10.530 -2.925 1.00 92.56 186 ALA A O 1
ATOM 1498 N N . GLY A 1 187 ? 13.785 9.609 -2.525 1.00 90.81 187 GLY A N 1
ATOM 1499 C CA . GLY A 1 187 ? 13.141 10.130 -3.729 1.00 90.81 187 GLY A CA 1
ATOM 1500 C C . GLY A 1 187 ? 11.713 10.589 -3.470 1.00 90.81 187 GLY A C 1
ATOM 1501 O O . GLY A 1 187 ? 10.852 9.798 -3.063 1.00 90.81 187 GLY A O 1
ATOM 1502 N N . LEU A 1 188 ? 11.456 11.868 -3.749 1.00 91.69 188 LEU A N 1
ATOM 1503 C CA . LEU A 1 188 ? 10.102 12.406 -3.804 1.00 91.69 188 LEU A CA 1
ATOM 1504 C C . LEU A 1 188 ? 9.367 11.812 -5.006 1.00 91.69 188 LEU A C 1
ATOM 1506 O O . LEU A 1 188 ? 9.926 11.618 -6.079 1.00 91.69 188 LEU A O 1
ATOM 1510 N N . GLY A 1 189 ? 8.101 11.508 -4.784 1.00 92.62 189 GLY A N 1
ATOM 1511 C CA . GLY A 1 189 ? 7.223 10.862 -5.740 1.00 92.62 189 GLY A CA 1
ATOM 1512 C C . GLY A 1 189 ? 5.787 11.189 -5.369 1.00 92.62 189 GLY A C 1
ATOM 1513 O O . GLY A 1 189 ? 5.530 12.176 -4.677 1.00 92.62 189 GLY A O 1
ATOM 1514 N N . SER A 1 190 ? 4.864 10.350 -5.807 1.00 95.00 190 SER A N 1
ATOM 1515 C CA . SER A 1 190 ? 3.453 10.471 -5.459 1.00 95.00 190 SER A CA 1
ATOM 1516 C C . SER A 1 190 ? 2.857 9.111 -5.163 1.00 95.00 190 SER A C 1
ATOM 1518 O O . SER A 1 190 ? 3.284 8.101 -5.733 1.00 95.00 190 SER A O 1
ATOM 1520 N N . ILE A 1 191 ? 1.829 9.098 -4.322 1.00 96.25 191 ILE A N 1
ATOM 1521 C CA . ILE A 1 191 ? 0.938 7.952 -4.183 1.00 96.25 191 ILE A CA 1
ATOM 1522 C C . ILE A 1 191 ? -0.335 8.256 -4.969 1.00 96.25 191 ILE A C 1
ATOM 1524 O O . ILE A 1 191 ? -1.036 9.221 -4.699 1.00 96.25 191 ILE A O 1
ATOM 1528 N N . SER A 1 192 ? -0.657 7.423 -5.947 1.00 96.06 192 SER A N 1
ATOM 1529 C CA . SER A 1 192 ? -1.972 7.446 -6.591 1.00 96.06 192 SER A CA 1
ATOM 1530 C C . SER A 1 192 ? -2.743 6.221 -6.149 1.00 96.06 192 SER A C 1
ATOM 1532 O O . SER A 1 192 ? -2.190 5.123 -6.157 1.00 96.06 192 SER A O 1
ATOM 1534 N N . PHE A 1 193 ? -3.990 6.397 -5.734 1.00 97.38 193 PHE A N 1
ATOM 1535 C CA . PHE A 1 193 ? -4.816 5.291 -5.270 1.00 97.38 193 PHE A CA 1
ATOM 1536 C C . PHE A 1 193 ? -6.233 5.392 -5.818 1.00 97.38 193 PHE A C 1
ATOM 1538 O O . PHE A 1 193 ? -6.707 6.484 -6.128 1.00 97.38 193 PHE A O 1
ATOM 1545 N N . GLY A 1 194 ? -6.875 4.239 -5.972 1.00 96.38 194 GLY A N 1
ATOM 1546 C CA . GLY A 1 194 ? -8.205 4.086 -6.550 1.00 96.38 194 GLY A CA 1
ATOM 1547 C C . GLY A 1 194 ? -8.993 3.047 -5.769 1.00 96.38 194 GLY A C 1
ATOM 1548 O O . GLY A 1 194 ? -8.412 2.128 -5.181 1.00 96.38 194 GLY A O 1
ATOM 1549 N N . ILE A 1 195 ? -10.309 3.220 -5.729 1.00 96.69 195 ILE A N 1
ATOM 1550 C CA . ILE A 1 195 ? -11.214 2.311 -5.031 1.00 96.69 195 ILE A CA 1
ATOM 1551 C C . ILE A 1 195 ? -11.646 1.245 -6.029 1.00 96.69 195 ILE A C 1
ATOM 1553 O O . ILE A 1 195 ? -12.048 1.564 -7.144 1.00 96.69 195 ILE A O 1
ATOM 1557 N N . VAL A 1 196 ? -11.537 -0.022 -5.645 1.00 94.25 196 VAL A N 1
ATOM 1558 C CA . VAL A 1 196 ? -12.001 -1.115 -6.497 1.00 94.25 196 VAL A CA 1
ATOM 1559 C C . VAL A 1 196 ? -13.529 -1.162 -6.483 1.00 94.25 196 VAL A C 1
ATOM 1561 O O . VAL A 1 196 ? -14.143 -0.860 -5.459 1.00 94.25 196 VAL A O 1
ATOM 1564 N N . ALA A 1 197 ? -14.128 -1.554 -7.609 1.00 88.06 197 ALA A N 1
ATOM 1565 C CA . ALA A 1 197 ? -15.573 -1.650 -7.767 1.00 88.06 197 ALA A CA 1
ATOM 1566 C C . ALA A 1 197 ? -16.239 -2.416 -6.612 1.00 88.06 197 ALA A C 1
ATOM 1568 O O . ALA A 1 197 ? -15.783 -3.490 -6.199 1.00 88.06 197 ALA A O 1
ATOM 1569 N N . ASP A 1 198 ? -17.329 -1.842 -6.106 1.00 87.62 198 ASP A N 1
ATOM 1570 C CA . ASP A 1 198 ? -18.115 -2.427 -5.032 1.00 87.62 198 ASP A CA 1
ATOM 1571 C C . ASP A 1 198 ? -18.799 -3.716 -5.514 1.00 87.62 198 ASP A C 1
ATOM 1573 O O . ASP A 1 198 ? -19.533 -3.681 -6.507 1.00 87.62 198 ASP A O 1
ATOM 1577 N N . PRO A 1 199 ? -18.640 -4.845 -4.800 1.00 82.69 199 PRO A N 1
ATOM 1578 C CA . PRO A 1 199 ? -19.424 -6.048 -5.052 1.00 82.69 199 PRO A CA 1
ATOM 1579 C C . PRO A 1 199 ? -20.939 -5.817 -5.099 1.00 82.69 199 PRO A C 1
ATOM 1581 O O . PRO A 1 199 ? -21.636 -6.556 -5.790 1.00 82.69 199 PRO A O 1
ATOM 1584 N N . LYS A 1 200 ? -21.448 -4.805 -4.381 1.00 83.56 200 LYS A N 1
ATOM 1585 C CA . LYS A 1 200 ? -22.879 -4.462 -4.325 1.00 83.56 200 LYS A CA 1
ATOM 1586 C C . LYS A 1 200 ? -23.307 -3.446 -5.392 1.00 83.56 200 LYS A C 1
ATOM 1588 O O . LYS A 1 200 ? -24.470 -3.050 -5.420 1.00 83.56 200 LYS A O 1
ATOM 1593 N N . GLY A 1 201 ? -22.397 -3.041 -6.281 1.00 82.94 201 GLY A N 1
ATOM 1594 C CA . GLY A 1 201 ? -22.692 -2.178 -7.425 1.00 82.94 201 GLY A CA 1
ATOM 1595 C C . GLY A 1 201 ? -22.722 -0.675 -7.130 1.00 82.94 201 GLY A C 1
ATOM 1596 O O . GLY A 1 201 ? -23.155 0.087 -7.996 1.00 82.94 201 GLY A O 1
ATOM 1597 N N . ARG A 1 202 ? -22.275 -0.209 -5.953 1.00 85.75 202 ARG A N 1
ATOM 1598 C CA . ARG A 1 202 ? -22.102 1.231 -5.703 1.00 85.75 202 ARG A CA 1
ATOM 1599 C C . ARG A 1 202 ? -20.988 1.798 -6.587 1.00 85.75 202 ARG A C 1
ATOM 1601 O O . ARG A 1 202 ? -19.875 1.276 -6.624 1.00 85.75 202 ARG A O 1
ATOM 1608 N N . ASN A 1 203 ? -21.285 2.906 -7.265 1.00 85.81 203 ASN A N 1
ATOM 1609 C CA . ASN A 1 203 ? -20.300 3.651 -8.039 1.00 85.81 203 ASN A CA 1
ATOM 1610 C C . ASN A 1 203 ? -19.675 4.766 -7.186 1.00 85.81 203 ASN A C 1
ATOM 1612 O O . ASN A 1 203 ? -20.309 5.789 -6.924 1.00 85.81 203 ASN A O 1
ATOM 1616 N N . PHE A 1 204 ? -18.416 4.575 -6.795 1.00 88.44 204 PHE A N 1
ATOM 1617 C CA . PHE A 1 204 ? -17.640 5.545 -6.017 1.00 88.44 204 PHE A CA 1
ATOM 1618 C C . PHE A 1 204 ? -17.047 6.687 -6.851 1.00 88.44 204 PHE A C 1
ATOM 1620 O O . PHE A 1 204 ? -16.354 7.543 -6.312 1.00 88.44 204 PHE A O 1
ATOM 1627 N N . GLU A 1 205 ? -17.281 6.688 -8.160 1.00 88.00 205 GLU A N 1
ATOM 1628 C CA . GLU A 1 205 ? -16.717 7.647 -9.110 1.00 88.00 205 GLU A CA 1
ATOM 1629 C C . GLU A 1 205 ? -17.818 8.452 -9.811 1.00 88.00 205 GLU A C 1
ATOM 1631 O O . GLU A 1 205 ? -17.599 9.003 -10.883 1.00 88.00 205 GLU A O 1
ATOM 1636 N N . THR A 1 206 ? -19.011 8.534 -9.209 1.00 80.31 206 THR A N 1
ATOM 1637 C CA . THR A 1 206 ? -20.189 9.187 -9.808 1.00 80.31 206 THR A CA 1
ATOM 1638 C C . THR A 1 206 ? -19.939 10.660 -10.148 1.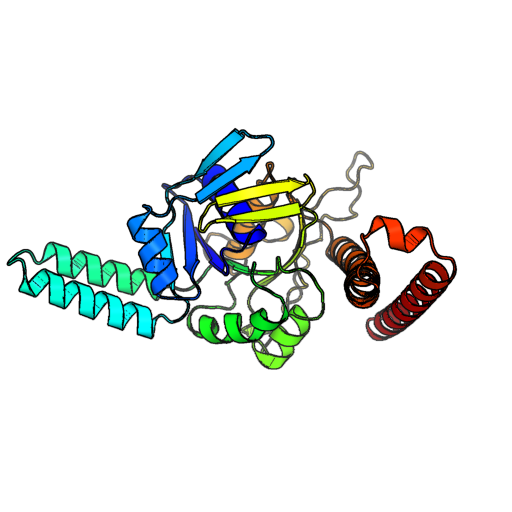00 80.31 206 THR A C 1
ATOM 1640 O O . THR A 1 206 ? -20.432 11.141 -11.164 1.00 80.31 206 THR A O 1
ATOM 1643 N N . SER A 1 207 ? -19.151 11.376 -9.339 1.00 76.31 207 SER A N 1
ATOM 1644 C CA . SER A 1 207 ? -18.774 12.763 -9.635 1.00 76.31 207 SER A CA 1
ATOM 1645 C C . SER A 1 207 ? -17.667 12.890 -10.690 1.00 76.31 207 SER A C 1
ATOM 1647 O O . SER A 1 207 ? -17.439 13.989 -11.195 1.00 76.31 207 SER A O 1
ATOM 1649 N N . SER A 1 208 ? -16.972 11.802 -11.040 1.00 68.81 208 SER A N 1
ATOM 1650 C CA . SER A 1 208 ? -15.882 11.824 -12.018 1.00 68.81 208 SER A CA 1
ATOM 1651 C C . SER A 1 208 ? -16.422 11.967 -13.439 1.00 68.81 208 SER A C 1
ATOM 1653 O O . SER A 1 208 ? -17.310 11.227 -13.854 1.00 68.81 208 SER A O 1
ATOM 1655 N N . GLY A 1 209 ? -15.888 12.927 -14.197 1.00 58.53 209 GLY A N 1
ATOM 1656 C CA . GLY A 1 209 ? -16.307 13.172 -15.583 1.00 58.53 209 GLY A CA 1
ATOM 1657 C C . GLY A 1 209 ? -17.640 13.917 -15.726 1.00 58.53 209 GLY A C 1
ATOM 1658 O O . GLY A 1 209 ? -18.090 14.137 -16.847 1.00 58.53 209 GLY A O 1
ATOM 1659 N N . VAL A 1 210 ? -18.262 14.345 -14.620 1.00 59.19 210 VAL A N 1
ATOM 1660 C CA . VAL A 1 210 ? -19.400 15.273 -14.656 1.00 59.19 210 VAL A CA 1
ATOM 1661 C C . VAL A 1 210 ? -18.857 16.693 -14.804 1.00 59.19 210 VAL A C 1
ATOM 1663 O O . VAL A 1 210 ? -18.142 17.193 -13.930 1.00 59.19 210 VAL A O 1
ATOM 1666 N N . GLU A 1 211 ? -19.190 17.346 -15.916 1.00 48.66 211 GLU A N 1
ATOM 1667 C CA . GLU A 1 211 ? -18.873 18.757 -16.134 1.00 48.66 211 GLU A CA 1
ATOM 1668 C C . GLU A 1 211 ? -19.674 19.623 -15.150 1.00 48.66 211 GLU A C 1
ATOM 1670 O O . GLU A 1 211 ? -20.903 19.548 -15.079 1.00 48.66 211 GLU A O 1
ATOM 1675 N N . ASP A 1 212 ? -18.984 20.442 -14.352 1.00 54.72 212 ASP A N 1
ATOM 1676 C CA . ASP A 1 212 ? -19.655 21.439 -13.517 1.00 54.72 212 ASP A CA 1
ATOM 1677 C C . ASP A 1 212 ? -20.227 22.579 -14.381 1.00 54.72 212 ASP A C 1
ATOM 1679 O O . ASP A 1 212 ? -19.829 22.765 -15.528 1.00 54.72 212 ASP A O 1
ATOM 1683 N N . VAL A 1 213 ? -21.055 23.451 -13.795 1.00 56.41 213 VAL A N 1
ATOM 1684 C CA . VAL A 1 213 ? -21.655 24.655 -14.425 1.00 56.41 213 VAL A CA 1
ATOM 1685 C C . VAL A 1 213 ? -20.601 25.599 -15.053 1.00 56.41 213 VAL A C 1
ATOM 1687 O O . VAL A 1 213 ? -20.934 26.523 -15.791 1.00 56.41 213 VAL A O 1
ATOM 1690 N N . ARG A 1 214 ? -19.311 25.379 -14.762 1.00 55.94 214 ARG A N 1
ATOM 1691 C CA . ARG A 1 214 ? -18.148 26.121 -15.273 1.00 55.94 214 ARG A CA 1
ATOM 1692 C C . ARG A 1 214 ? -17.303 25.350 -16.307 1.00 55.94 214 ARG A C 1
ATOM 1694 O O . ARG A 1 214 ? -16.186 25.784 -16.572 1.00 55.94 214 ARG A O 1
ATOM 1701 N N . ASN A 1 215 ? -17.786 24.229 -16.853 1.00 53.34 215 ASN A N 1
ATOM 1702 C CA . ASN A 1 215 ? -17.049 23.330 -17.761 1.00 53.34 215 ASN A CA 1
ATOM 1703 C C . ASN A 1 215 ? -15.694 22.865 -17.195 1.00 53.34 215 ASN A C 1
ATOM 1705 O O . ASN A 1 215 ? -14.703 22.742 -17.912 1.00 53.34 215 ASN A O 1
ATOM 1709 N N . GLN A 1 216 ? -15.634 22.653 -15.880 1.00 51.00 216 GLN A N 1
ATOM 1710 C CA . GLN A 1 216 ? -14.500 22.009 -15.222 1.00 51.00 216 GLN A CA 1
ATOM 1711 C C . GLN A 1 216 ? -14.929 20.600 -14.827 1.00 51.00 216 GLN A C 1
ATOM 1713 O O . GLN A 1 216 ? -16.008 20.435 -14.255 1.00 51.00 216 GLN A O 1
ATOM 1718 N N . GLU A 1 217 ? -14.102 19.599 -15.133 1.00 53.78 217 GLU A N 1
ATOM 1719 C CA . GLU A 1 217 ? -14.317 18.234 -14.649 1.00 53.78 217 GLU A CA 1
ATOM 1720 C C . GLU A 1 217 ? -14.353 18.253 -13.120 1.00 53.78 217 GLU A C 1
ATOM 1722 O O . GLU A 1 217 ? -13.390 18.677 -12.468 1.00 53.78 217 GLU A O 1
ATOM 1727 N N . ARG A 1 218 ? -15.469 17.807 -12.533 1.00 58.56 218 ARG A N 1
ATOM 1728 C CA . ARG A 1 218 ? -15.517 17.603 -11.088 1.00 58.56 218 ARG A CA 1
ATOM 1729 C C . ARG A 1 218 ? -14.549 16.487 -10.704 1.00 58.56 218 ARG A C 1
ATOM 1731 O O . ARG A 1 218 ? -14.519 15.409 -11.299 1.00 58.56 218 ARG A O 1
ATOM 1738 N N . GLY A 1 219 ? -13.733 16.774 -9.693 1.00 73.00 219 GLY A N 1
ATOM 1739 C CA . GLY A 1 219 ? -12.914 15.765 -9.038 1.00 73.00 219 GLY A CA 1
ATOM 1740 C C . GLY A 1 219 ? -13.779 14.781 -8.250 1.00 73.00 219 GLY A C 1
ATOM 1741 O O . GLY A 1 219 ? -14.925 15.071 -7.911 1.00 73.00 219 GLY A O 1
ATOM 1742 N N . LEU A 1 220 ? -13.200 13.626 -7.935 1.00 86.19 220 LEU A N 1
ATOM 1743 C CA . LEU A 1 220 ? -13.816 12.619 -7.073 1.00 86.19 220 LEU A CA 1
ATOM 1744 C C . LEU A 1 220 ? -14.163 13.211 -5.700 1.00 86.19 220 LEU A C 1
ATOM 1746 O O . LEU A 1 220 ? -13.358 13.947 -5.119 1.00 86.19 220 LEU A O 1
ATOM 1750 N N . SER A 1 221 ? -15.344 12.876 -5.177 1.00 89.56 221 SER A N 1
ATOM 1751 C CA . SER A 1 221 ? -15.846 13.405 -3.908 1.00 89.56 221 SER A CA 1
ATOM 1752 C C . SER A 1 221 ? -15.990 12.311 -2.858 1.00 89.56 221 SER A C 1
ATOM 1754 O O . SER A 1 221 ? -16.428 11.201 -3.140 1.00 89.56 221 SER A O 1
ATOM 1756 N N . LEU A 1 222 ? -15.677 12.626 -1.596 1.00 90.56 222 LEU A N 1
ATOM 1757 C CA . LEU A 1 222 ? -15.938 11.707 -0.478 1.00 90.56 222 LEU A CA 1
ATOM 1758 C C . LEU A 1 222 ? -17.431 11.374 -0.333 1.00 90.56 222 LEU A C 1
ATOM 1760 O O . LEU A 1 222 ? -17.765 10.329 0.225 1.00 90.56 222 LEU A O 1
ATOM 1764 N N . ASP A 1 223 ? -18.305 12.240 -0.847 1.00 89.31 223 ASP A N 1
ATOM 1765 C CA . ASP A 1 223 ? -19.749 12.019 -0.864 1.00 89.31 223 ASP A CA 1
ATOM 1766 C C . ASP A 1 223 ? -20.162 10.937 -1.878 1.00 89.31 223 ASP A C 1
ATOM 1768 O O . ASP A 1 223 ? -21.208 10.320 -1.691 1.00 89.31 223 ASP A O 1
ATOM 1772 N N . ASP A 1 224 ? -19.322 10.636 -2.884 1.00 87.62 224 ASP A N 1
ATOM 1773 C CA . ASP A 1 224 ? -19.527 9.499 -3.800 1.00 87.62 224 ASP A CA 1
ATOM 1774 C C . ASP A 1 224 ? -19.388 8.154 -3.064 1.00 87.62 224 ASP A C 1
ATOM 1776 O O . ASP A 1 224 ? -19.949 7.137 -3.473 1.00 87.62 224 ASP A O 1
ATOM 1780 N N . ILE A 1 225 ? -18.631 8.135 -1.960 1.00 90.31 225 ILE A N 1
ATOM 1781 C CA . ILE A 1 225 ? -18.434 6.940 -1.134 1.00 90.31 225 ILE A CA 1
ATOM 1782 C C . ILE A 1 225 ? -19.602 6.760 -0.178 1.00 90.31 225 ILE A C 1
ATOM 1784 O O . ILE A 1 225 ? -20.189 5.681 -0.093 1.00 90.31 225 ILE A O 1
ATOM 1788 N N . MET A 1 226 ? -19.908 7.814 0.570 1.00 90.88 226 MET A N 1
ATOM 1789 C CA . MET A 1 226 ? -20.934 7.812 1.599 1.00 90.88 226 MET A CA 1
ATOM 1790 C C . MET A 1 226 ? -21.374 9.250 1.845 1.00 90.88 226 MET A C 1
ATOM 1792 O O . MET A 1 226 ? -20.556 10.104 2.207 1.00 90.88 226 MET A O 1
ATOM 1796 N N . SER A 1 227 ? -22.676 9.496 1.701 1.00 86.50 227 SER A N 1
ATOM 1797 C CA . SER A 1 227 ? -23.237 10.813 1.977 1.00 86.50 227 SER A CA 1
ATOM 1798 C C . SER A 1 227 ? -23.252 11.098 3.488 1.00 86.50 227 SER A C 1
ATOM 1800 O O . SER A 1 227 ? -23.368 10.171 4.299 1.00 86.50 227 SER A O 1
ATOM 1802 N N . PRO A 1 228 ? -23.214 12.374 3.911 1.00 82.75 228 PRO A N 1
ATOM 1803 C CA . PRO A 1 228 ? -23.320 12.737 5.327 1.00 82.75 228 PRO A CA 1
ATOM 1804 C C . PRO A 1 228 ? -24.609 12.254 6.019 1.00 82.75 228 PRO A C 1
ATOM 1806 O O . PRO A 1 228 ? -24.681 12.250 7.244 1.00 82.75 228 PRO A O 1
ATOM 1809 N N . GLN A 1 229 ? -25.630 11.866 5.249 1.00 82.38 229 GLN A N 1
ATOM 1810 C CA . GLN A 1 229 ? -26.943 11.443 5.743 1.00 82.38 229 GLN A CA 1
ATOM 1811 C C . GLN A 1 229 ? -26.980 9.959 6.140 1.00 82.38 229 GLN A C 1
ATOM 1813 O O . GLN A 1 229 ? -27.871 9.561 6.883 1.00 82.38 229 GLN A O 1
ATOM 1818 N N . GLU A 1 230 ? -26.026 9.144 5.673 1.00 85.25 230 GLU A N 1
ATOM 1819 C CA . GLU A 1 230 ? -25.998 7.695 5.934 1.00 85.25 230 GLU A CA 1
ATOM 1820 C C . GLU A 1 230 ? -25.623 7.330 7.386 1.00 85.25 230 GLU A C 1
ATOM 1822 O O . GLU A 1 230 ? -25.836 6.194 7.800 1.00 85.25 230 GLU A O 1
ATOM 1827 N N . GLY A 1 231 ? -25.116 8.284 8.179 1.00 86.19 231 GLY A N 1
ATOM 1828 C CA . GLY A 1 231 ? -24.818 8.095 9.605 1.00 86.19 231 GLY A CA 1
ATOM 1829 C C . GLY A 1 231 ? -23.607 7.195 9.901 1.00 86.19 231 GLY A C 1
ATOM 1830 O O . GLY A 1 231 ? -22.980 6.636 9.007 1.00 86.19 231 GLY A O 1
ATOM 1831 N N . GLU A 1 232 ? -23.241 7.061 11.179 1.00 84.81 232 GLU A N 1
ATOM 1832 C CA . GLU A 1 232 ? -22.024 6.332 11.588 1.00 84.81 232 GLU A CA 1
ATOM 1833 C C . GLU A 1 232 ? -22.116 4.802 11.421 1.00 84.81 232 GLU A C 1
ATOM 1835 O O . GLU A 1 232 ? -21.090 4.128 11.388 1.00 84.81 232 GLU A O 1
ATOM 1840 N N . ASP A 1 233 ? -23.318 4.254 11.242 1.00 87.12 233 ASP A N 1
ATOM 1841 C CA . ASP A 1 233 ? -23.537 2.815 11.046 1.00 87.12 233 ASP A CA 1
ATOM 1842 C C . ASP A 1 233 ? -23.390 2.373 9.574 1.00 87.12 233 ASP A C 1
ATOM 1844 O O . ASP A 1 233 ? -23.623 1.208 9.242 1.00 87.12 233 ASP A O 1
ATOM 1848 N N . SER A 1 234 ? -23.015 3.285 8.666 1.00 91.31 234 SER A N 1
ATOM 1849 C CA . SER A 1 234 ? -22.841 2.956 7.248 1.00 91.31 234 SER A CA 1
ATOM 1850 C C . SER A 1 234 ? -21.701 1.945 7.036 1.00 91.31 234 SER A C 1
ATOM 1852 O O . SER A 1 234 ? -20.583 2.161 7.522 1.00 91.31 234 SER A O 1
ATOM 1854 N N . PRO A 1 235 ? -21.905 0.891 6.217 1.00 92.25 235 PRO A N 1
ATOM 1855 C CA . PRO A 1 235 ? -20.859 -0.085 5.892 1.00 92.25 235 PRO A CA 1
ATOM 1856 C C . PRO A 1 235 ? -19.694 0.524 5.090 1.00 92.25 235 PRO A C 1
ATOM 1858 O O . PRO A 1 235 ? -18.654 -0.113 4.918 1.00 92.25 235 PRO A O 1
ATOM 1861 N N . TYR A 1 236 ? -19.847 1.756 4.589 1.00 94.44 236 TYR A N 1
ATOM 1862 C CA . TYR A 1 236 ? -18.830 2.492 3.832 1.00 94.44 236 TYR A CA 1
ATOM 1863 C C . TYR A 1 236 ? -18.058 3.508 4.686 1.00 94.44 236 TYR A C 1
ATOM 1865 O O . TYR A 1 236 ? -17.157 4.178 4.175 1.00 94.44 236 TYR A O 1
ATOM 1873 N N . LEU A 1 237 ? -18.358 3.623 5.988 1.00 94.62 237 LEU A N 1
ATOM 1874 C CA . LEU A 1 237 ? -17.713 4.602 6.866 1.00 94.62 237 LEU A CA 1
ATOM 1875 C C . LEU A 1 237 ? -16.193 4.408 6.923 1.00 94.62 237 LEU A C 1
ATOM 1877 O O . LEU A 1 237 ? -15.434 5.381 6.864 1.00 94.62 237 LEU A O 1
ATOM 1881 N N . SER A 1 238 ? -15.730 3.157 7.020 1.00 95.38 238 SER A N 1
ATOM 1882 C CA . SER A 1 238 ? -14.295 2.860 7.045 1.00 95.38 238 SER A CA 1
ATOM 1883 C C . SER A 1 238 ? -13.616 3.274 5.739 1.00 95.38 238 SER A C 1
ATOM 1885 O O . SER A 1 238 ? -12.537 3.862 5.776 1.00 95.38 238 SER A O 1
ATOM 1887 N N . LEU A 1 239 ? -14.270 3.031 4.601 1.00 96.62 239 LEU A N 1
ATOM 1888 C CA . LEU A 1 239 ? -13.764 3.353 3.273 1.00 96.62 239 LEU A CA 1
ATOM 1889 C C . LEU A 1 239 ? -13.646 4.863 3.105 1.00 96.62 239 LEU A C 1
ATOM 1891 O O . LEU A 1 239 ? -12.566 5.359 2.785 1.00 96.62 239 LEU A O 1
ATOM 1895 N N . ARG A 1 240 ? -14.717 5.601 3.421 1.00 95.38 240 ARG A N 1
ATOM 1896 C CA . ARG A 1 240 ? -14.737 7.067 3.371 1.00 95.38 240 ARG A CA 1
ATOM 1897 C C . ARG A 1 240 ? -13.639 7.670 4.242 1.00 95.38 240 ARG A C 1
ATOM 1899 O O . ARG A 1 240 ? -12.896 8.534 3.783 1.00 95.38 240 ARG A O 1
ATOM 1906 N N . ASN A 1 241 ? -13.510 7.205 5.484 1.00 95.31 241 ASN A N 1
ATOM 1907 C CA . ASN A 1 241 ? -12.502 7.716 6.412 1.00 95.31 241 ASN A CA 1
ATOM 1908 C C . ASN A 1 241 ? -11.076 7.381 5.957 1.00 95.31 241 ASN A C 1
ATOM 1910 O O . ASN A 1 241 ? -10.188 8.227 6.058 1.00 95.31 241 ASN A O 1
ATOM 1914 N N . THR A 1 242 ? -10.846 6.182 5.418 1.00 97.12 242 THR A N 1
ATOM 1915 C CA . THR A 1 242 ? -9.544 5.802 4.859 1.00 97.12 242 THR A CA 1
ATOM 1916 C C . THR A 1 242 ? -9.182 6.658 3.653 1.00 97.12 242 THR A C 1
ATOM 1918 O O . THR A 1 242 ? -8.071 7.180 3.610 1.00 97.12 242 THR A O 1
ATOM 1921 N N . VAL A 1 243 ? -10.105 6.872 2.713 1.00 96.69 243 VAL A N 1
ATOM 1922 C CA . VAL A 1 243 ? -9.873 7.746 1.551 1.00 96.69 243 VAL A CA 1
ATOM 1923 C C . VAL A 1 243 ? -9.610 9.182 1.994 1.00 96.69 243 VAL A C 1
ATOM 1925 O O . VAL A 1 243 ? -8.646 9.788 1.535 1.00 96.69 243 VAL A O 1
ATOM 1928 N N . ALA A 1 244 ? -10.388 9.707 2.944 1.00 95.25 244 ALA A N 1
ATOM 1929 C CA . ALA A 1 244 ? -10.187 11.049 3.484 1.00 95.25 244 ALA A CA 1
ATOM 1930 C C . ALA A 1 244 ? -8.787 11.226 4.090 1.00 95.25 244 ALA A C 1
ATOM 1932 O O . ALA A 1 244 ? -8.134 12.245 3.869 1.00 95.25 244 ALA A O 1
ATOM 1933 N N . VAL A 1 245 ? -8.306 10.234 4.841 1.00 95.81 245 VAL A N 1
ATOM 1934 C CA . VAL A 1 245 ? -6.974 10.282 5.452 1.00 95.81 245 VAL A CA 1
ATOM 1935 C C . VAL A 1 245 ? -5.878 10.138 4.404 1.00 95.81 245 VAL A C 1
ATOM 1937 O O . VAL A 1 245 ? -4.933 10.922 4.432 1.00 95.81 245 VAL A O 1
ATOM 1940 N N . LEU A 1 246 ? -6.011 9.199 3.461 1.00 96.12 246 LEU A N 1
ATOM 1941 C CA . LEU A 1 246 ? -5.042 9.016 2.380 1.00 96.12 246 LEU A CA 1
ATOM 1942 C C . LEU A 1 246 ? -4.913 10.278 1.518 1.00 96.12 246 LEU A C 1
ATOM 1944 O O . LEU A 1 246 ? -3.793 10.709 1.271 1.00 96.12 246 LEU A O 1
ATOM 1948 N N . SER A 1 247 ? -6.022 10.919 1.141 1.00 94.81 247 SER A N 1
ATOM 1949 C CA . SER A 1 247 ? -6.022 12.180 0.379 1.00 94.81 247 SER A CA 1
ATOM 1950 C C . SER A 1 247 ? -5.371 13.349 1.130 1.00 94.81 247 SER A C 1
ATOM 1952 O O . SER A 1 247 ? -4.933 14.311 0.509 1.00 94.81 247 SER A O 1
ATOM 1954 N N . ASN A 1 248 ? -5.280 13.276 2.462 1.00 94.50 248 ASN A N 1
ATOM 1955 C CA . ASN A 1 248 ? -4.638 14.291 3.300 1.00 94.50 248 ASN A CA 1
ATOM 1956 C C . ASN A 1 248 ? -3.175 13.959 3.658 1.00 94.50 248 ASN A C 1
ATOM 1958 O O . ASN A 1 248 ? -2.551 14.676 4.447 1.00 94.50 248 ASN A O 1
ATOM 1962 N N . LEU A 1 249 ? -2.581 12.908 3.079 1.00 93.50 249 LEU A N 1
ATOM 1963 C CA . LEU A 1 249 ? -1.146 12.621 3.209 1.00 93.50 249 LEU A CA 1
ATOM 1964 C C . LEU A 1 249 ? -0.328 13.519 2.266 1.00 93.50 249 LEU A C 1
ATOM 1966 O O . LEU A 1 249 ? 0.353 13.044 1.357 1.00 93.50 249 LEU A O 1
ATOM 1970 N N . SER A 1 250 ? -0.376 14.834 2.494 1.00 85.62 250 SER A N 1
ATOM 1971 C CA . SER A 1 250 ? 0.280 15.849 1.653 1.00 85.62 250 SER A CA 1
ATOM 1972 C C . SER A 1 250 ? 1.792 15.640 1.523 1.00 85.62 250 SER A C 1
ATOM 1974 O O 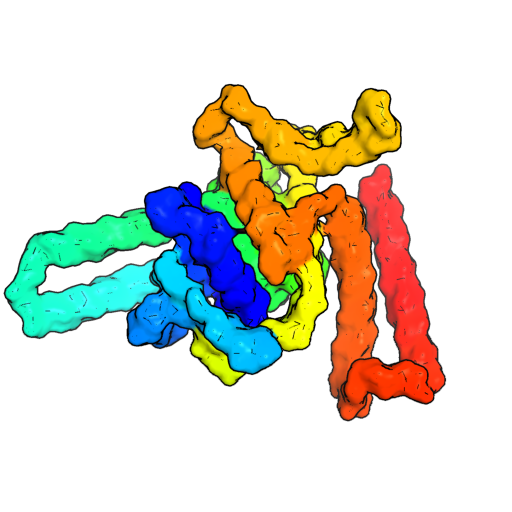. SER A 1 250 ? 2.352 15.834 0.446 1.00 85.62 250 SER A O 1
ATOM 1976 N N . GLY A 1 251 ? 2.449 15.147 2.578 1.00 87.25 251 GLY A N 1
ATOM 1977 C CA . GLY A 1 251 ? 3.874 14.792 2.552 1.00 87.25 251 GLY A CA 1
ATOM 1978 C C . GLY A 1 251 ? 4.231 13.641 1.599 1.00 87.25 251 GLY A C 1
ATOM 1979 O O . GLY A 1 251 ? 5.399 13.478 1.259 1.00 87.25 251 GLY A O 1
ATOM 1980 N N . LEU A 1 252 ? 3.233 12.880 1.138 1.00 93.88 252 LEU A N 1
ATOM 1981 C CA . LEU A 1 252 ? 3.373 11.798 0.158 1.00 93.88 252 LEU A CA 1
ATOM 1982 C C . LEU A 1 252 ? 2.691 12.102 -1.178 1.00 93.88 252 LEU A C 1
ATOM 1984 O O . LEU A 1 252 ? 2.573 11.217 -2.026 1.00 93.88 252 LEU A O 1
ATOM 1988 N N . ASN A 1 253 ? 2.218 13.341 -1.364 1.00 95.00 253 ASN A N 1
ATOM 1989 C CA . ASN A 1 253 ? 1.468 13.759 -2.549 1.00 95.00 253 ASN A CA 1
ATOM 1990 C C . ASN A 1 253 ? 0.425 12.700 -2.957 1.00 95.00 253 ASN A C 1
ATOM 1992 O O . ASN A 1 253 ? 0.383 12.235 -4.101 1.00 95.00 253 ASN A O 1
ATOM 1996 N N . ALA A 1 254 ? -0.315 12.218 -1.956 1.00 95.50 254 ALA A N 1
ATOM 1997 C CA . ALA A 1 254 ? -1.263 11.137 -2.122 1.00 95.50 254 ALA A CA 1
ATOM 1998 C C . ALA A 1 254 ? -2.559 11.677 -2.732 1.00 95.50 254 ALA A C 1
ATOM 2000 O O . ALA A 1 254 ? -3.151 12.615 -2.206 1.00 95.50 254 ALA A O 1
ATOM 2001 N N . ALA A 1 255 ? -2.999 11.081 -3.836 1.00 94.56 255 ALA A N 1
ATOM 2002 C CA . ALA A 1 255 ? -4.166 11.533 -4.577 1.00 94.56 255 ALA A CA 1
ATOM 2003 C C . ALA A 1 255 ? -5.090 10.365 -4.925 1.00 94.56 255 ALA A C 1
ATOM 2005 O O . ALA A 1 255 ? -4.653 9.367 -5.513 1.00 94.56 255 ALA A O 1
ATOM 2006 N N . TRP A 1 256 ? -6.375 10.535 -4.610 1.00 95.06 256 TRP A N 1
ATOM 2007 C CA . TRP A 1 256 ? -7.432 9.670 -5.114 1.00 95.06 256 TRP A CA 1
ATOM 2008 C C . TRP A 1 256 ? -7.671 9.977 -6.594 1.00 95.06 256 TRP A C 1
ATOM 2010 O O . TRP A 1 256 ? -7.870 11.132 -6.976 1.00 95.06 256 TRP A O 1
ATOM 2020 N N . LYS A 1 257 ? -7.595 8.949 -7.437 1.00 93.75 257 LYS A N 1
ATOM 2021 C CA . LYS A 1 257 ? -7.819 9.029 -8.883 1.00 93.75 257 LYS A CA 1
ATOM 2022 C C . LYS A 1 257 ? -8.799 7.938 -9.318 1.00 93.75 257 LYS A C 1
ATOM 2024 O O . LYS A 1 257 ? -8.914 6.943 -8.598 1.00 93.75 257 LYS A O 1
ATOM 2029 N N . PRO A 1 258 ? -9.433 8.087 -10.499 1.00 93.38 258 PRO A N 1
ATOM 2030 C CA . PRO A 1 258 ? -10.246 7.025 -11.071 1.00 93.38 258 PRO A CA 1
ATOM 2031 C C . PRO A 1 258 ? -9.461 5.718 -11.140 1.00 93.38 258 PRO A C 1
ATOM 2033 O O . PRO A 1 258 ? -8.265 5.725 -11.469 1.00 93.38 258 PRO A O 1
ATOM 2036 N N . ILE A 1 259 ? -10.113 4.602 -10.833 1.00 92.94 259 ILE A N 1
ATOM 2037 C CA . ILE A 1 259 ? -9.484 3.284 -10.750 1.00 92.94 259 ILE A CA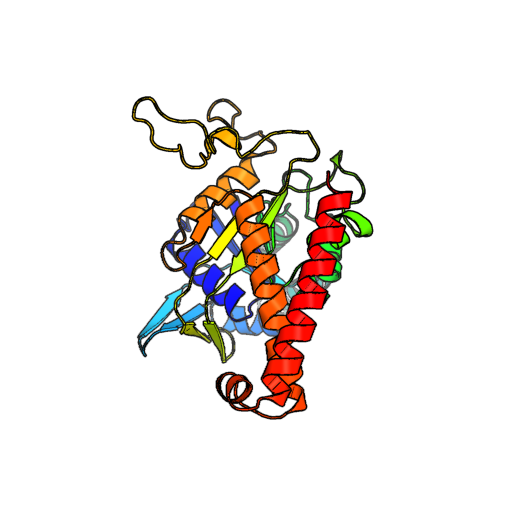 1
ATOM 2038 C C . ILE A 1 259 ? -8.760 2.932 -12.053 1.00 92.94 259 ILE A C 1
ATOM 2040 O O . ILE A 1 259 ? -7.611 2.495 -12.017 1.00 92.94 259 ILE A O 1
ATOM 2044 N N . SER A 1 260 ? -9.343 3.277 -13.203 1.00 91.50 260 SER A N 1
ATOM 2045 C CA . SER A 1 260 ? -8.751 3.086 -14.534 1.00 91.50 260 SER A CA 1
ATOM 2046 C C . SER A 1 260 ? -7.408 3.816 -14.712 1.00 91.50 260 SER A C 1
ATOM 2048 O O . SER A 1 260 ? -6.463 3.287 -15.312 1.00 91.50 260 SER A O 1
ATOM 2050 N N . HIS A 1 261 ? -7.271 5.022 -14.152 1.00 92.62 261 HIS A N 1
ATOM 2051 C CA . HIS A 1 261 ? -6.025 5.790 -14.179 1.00 92.62 261 HIS A CA 1
ATOM 2052 C C . HIS A 1 261 ? -4.959 5.154 -13.283 1.00 92.62 261 HIS A C 1
ATOM 2054 O O . HIS A 1 261 ? -3.784 5.092 -13.661 1.00 92.62 261 HIS A O 1
ATOM 2060 N N . VAL A 1 262 ? -5.360 4.664 -12.109 1.00 94.56 262 VAL A N 1
ATOM 2061 C CA . VAL A 1 262 ? -4.465 3.997 -11.153 1.00 94.56 262 VAL A CA 1
ATOM 2062 C C . VAL A 1 262 ? -3.979 2.670 -11.725 1.00 94.56 262 VAL A C 1
ATOM 2064 O O . VAL A 1 262 ? -2.776 2.415 -11.734 1.00 94.56 262 VAL A O 1
ATOM 2067 N N . GLU A 1 263 ? -4.871 1.870 -12.302 1.00 93.06 263 GLU A N 1
ATOM 2068 C CA . GLU A 1 263 ? -4.527 0.629 -12.993 1.00 93.06 263 GLU A CA 1
ATOM 2069 C C . GLU A 1 263 ? -3.598 0.874 -14.179 1.00 93.06 263 GLU A C 1
ATOM 2071 O O . GLU A 1 263 ? -2.621 0.149 -14.355 1.00 93.06 263 GLU A O 1
ATOM 2076 N N . THR A 1 264 ? -3.835 1.926 -14.966 1.00 92.88 264 THR A N 1
ATOM 2077 C CA . THR A 1 264 ? -2.932 2.312 -16.060 1.00 92.88 264 THR A CA 1
ATOM 2078 C C . THR A 1 264 ? -1.534 2.650 -15.536 1.00 92.88 264 THR A C 1
ATOM 2080 O O . THR A 1 264 ? -0.531 2.214 -16.112 1.00 92.88 264 THR A O 1
ATOM 2083 N N . ALA A 1 265 ? -1.437 3.388 -14.425 1.00 93.31 265 ALA A N 1
ATOM 2084 C CA . ALA A 1 265 ? -0.161 3.686 -13.779 1.00 93.31 265 ALA A CA 1
ATOM 2085 C C . ALA A 1 265 ? 0.527 2.409 -13.258 1.00 93.31 265 ALA A C 1
ATOM 2087 O O . ALA A 1 265 ? 1.720 2.206 -13.507 1.00 93.31 265 ALA A O 1
ATOM 2088 N N . MET A 1 266 ? -0.225 1.508 -12.618 1.00 94.56 266 MET A N 1
ATOM 2089 C CA . MET A 1 266 ? 0.271 0.213 -12.145 1.00 94.56 266 MET A CA 1
ATOM 2090 C C . MET A 1 266 ? 0.760 -0.668 -13.303 1.00 94.56 266 MET A C 1
ATOM 2092 O O . MET A 1 266 ? 1.860 -1.213 -13.207 1.00 94.56 266 MET A O 1
ATOM 2096 N N . LYS A 1 267 ? 0.018 -0.745 -14.420 1.00 93.88 267 LYS A N 1
ATOM 2097 C CA . LYS A 1 267 ? 0.398 -1.476 -15.645 1.00 93.88 267 LYS A CA 1
ATOM 2098 C C . LYS A 1 267 ? 1.709 -0.935 -16.213 1.00 93.88 267 LYS A C 1
ATOM 2100 O O . LYS A 1 267 ? 2.643 -1.704 -16.430 1.00 93.88 267 LYS A O 1
ATOM 2105 N N . ARG A 1 268 ? 1.843 0.389 -16.375 1.00 93.19 268 ARG A N 1
ATOM 2106 C CA . ARG A 1 268 ? 3.097 1.022 -16.841 1.00 93.19 268 ARG A CA 1
ATOM 2107 C C . ARG A 1 268 ? 4.275 0.676 -15.936 1.00 93.19 268 ARG A C 1
ATOM 2109 O O . ARG A 1 268 ? 5.327 0.254 -16.415 1.00 93.19 268 ARG A O 1
ATOM 2116 N N . LYS A 1 269 ? 4.085 0.806 -14.624 1.00 92.88 269 LYS A N 1
ATOM 2117 C CA . LYS A 1 269 ? 5.121 0.504 -13.637 1.00 92.88 269 LYS A CA 1
ATOM 2118 C C . LYS A 1 269 ? 5.492 -0.976 -13.612 1.00 92.88 269 LYS A C 1
ATOM 2120 O O . LYS A 1 269 ? 6.666 -1.308 -13.450 1.00 92.88 269 LYS A O 1
ATOM 2125 N N . LEU A 1 270 ? 4.517 -1.865 -13.790 1.00 93.19 270 LEU A N 1
ATOM 2126 C CA . LEU A 1 270 ? 4.748 -3.298 -13.919 1.00 93.19 270 LEU A CA 1
ATOM 2127 C C . LEU A 1 270 ? 5.667 -3.579 -15.110 1.00 93.19 270 LEU A C 1
ATOM 2129 O O . LEU A 1 270 ? 6.659 -4.273 -14.928 1.00 93.19 270 LEU A O 1
ATOM 2133 N N . VAL A 1 271 ? 5.406 -2.994 -16.285 1.00 94.19 271 VAL A N 1
ATOM 2134 C CA . VAL A 1 271 ? 6.268 -3.179 -17.471 1.00 94.19 271 VAL A CA 1
ATOM 2135 C C . VAL A 1 271 ? 7.691 -2.704 -17.208 1.00 94.19 271 VAL A C 1
ATOM 2137 O O . VAL A 1 271 ? 8.631 -3.455 -17.455 1.00 94.19 271 VAL A O 1
ATOM 2140 N N . VAL A 1 272 ? 7.859 -1.503 -16.647 1.00 92.44 272 VAL A N 1
ATOM 2141 C CA . VAL A 1 272 ? 9.189 -0.978 -16.294 1.00 92.44 272 VAL A CA 1
ATOM 2142 C C . VAL A 1 272 ? 9.920 -1.941 -15.355 1.00 92.44 272 VAL A C 1
ATOM 2144 O O . VAL A 1 272 ? 11.062 -2.308 -15.618 1.00 92.44 272 VAL A O 1
ATOM 2147 N N . ASN A 1 273 ? 9.257 -2.415 -14.299 1.00 91.81 273 ASN A N 1
ATOM 2148 C CA . ASN A 1 273 ? 9.860 -3.325 -13.324 1.00 91.81 273 ASN A CA 1
ATOM 2149 C C . ASN A 1 273 ? 10.161 -4.717 -13.896 1.00 91.81 273 ASN A C 1
ATOM 2151 O O . ASN A 1 273 ? 11.153 -5.325 -13.496 1.00 91.81 273 ASN A O 1
ATOM 2155 N N . SER A 1 274 ? 9.337 -5.212 -14.821 1.00 91.88 274 SER A N 1
ATOM 2156 C CA . SER A 1 274 ? 9.538 -6.491 -15.518 1.00 91.88 274 SER A CA 1
ATOM 2157 C C . SER A 1 274 ? 10.718 -6.453 -16.487 1.00 91.88 274 SER A C 1
ATOM 2159 O O . SER A 1 274 ? 11.248 -7.498 -16.848 1.00 91.88 274 SER A O 1
ATOM 2161 N N . VAL A 1 275 ? 11.142 -5.259 -16.899 1.00 93.00 275 VAL A N 1
ATOM 2162 C CA . VAL A 1 275 ? 12.303 -5.049 -17.765 1.00 93.00 275 VAL A CA 1
ATOM 2163 C C . VAL A 1 275 ? 13.551 -4.742 -16.941 1.00 93.00 275 VAL A C 1
ATOM 2165 O O . VAL A 1 275 ? 14.551 -5.448 -17.036 1.00 93.00 275 VAL A O 1
ATOM 2168 N N . VAL A 1 276 ? 13.499 -3.697 -16.114 1.00 92.25 276 VAL A N 1
ATOM 2169 C CA . VAL A 1 276 ? 14.677 -3.163 -15.419 1.00 92.25 276 VAL A CA 1
ATOM 2170 C C . VAL A 1 276 ? 15.204 -4.151 -14.384 1.00 92.25 276 VAL A C 1
ATOM 2172 O O . VAL A 1 276 ? 16.405 -4.418 -14.366 1.00 92.25 276 VAL A O 1
ATOM 2175 N N . ASN A 1 277 ? 14.337 -4.735 -13.547 1.00 92.06 277 ASN A N 1
ATOM 2176 C CA . ASN A 1 277 ? 14.805 -5.568 -12.434 1.00 92.06 277 ASN A CA 1
ATOM 2177 C C . ASN A 1 277 ? 15.476 -6.867 -12.918 1.00 92.06 277 ASN A C 1
ATOM 2179 O O . ASN A 1 277 ? 16.555 -7.178 -12.417 1.00 92.06 277 ASN A O 1
ATOM 2183 N N . PRO A 1 278 ? 14.917 -7.620 -13.891 1.00 93.38 278 PRO A N 1
ATOM 2184 C CA . PRO A 1 278 ? 15.586 -8.816 -14.395 1.00 93.38 278 PRO A CA 1
ATOM 2185 C C . PRO A 1 278 ? 16.859 -8.498 -15.179 1.00 93.38 278 PRO A C 1
ATOM 2187 O O . PRO A 1 278 ? 17.869 -9.166 -14.973 1.00 93.38 278 PRO A O 1
ATOM 2190 N N . LEU A 1 279 ? 16.846 -7.479 -16.049 1.00 91.88 279 LEU A N 1
ATOM 2191 C CA . LEU A 1 279 ? 18.012 -7.179 -16.886 1.00 91.88 279 LEU A CA 1
ATOM 2192 C C . LEU A 1 279 ? 19.194 -6.663 -16.067 1.00 91.88 279 LEU A C 1
ATOM 2194 O O . LEU A 1 279 ? 20.303 -7.156 -16.249 1.00 91.88 279 LEU A O 1
ATOM 2198 N N . THR A 1 280 ? 18.971 -5.746 -15.121 1.00 93.31 280 THR A N 1
ATOM 2199 C CA . THR A 1 280 ? 20.056 -5.283 -14.234 1.00 93.31 280 THR A CA 1
ATOM 2200 C C . THR A 1 280 ? 20.624 -6.417 -13.384 1.00 93.31 280 THR A C 1
ATOM 2202 O O . THR A 1 280 ? 21.838 -6.495 -13.212 1.00 93.31 280 THR A O 1
ATOM 2205 N N . ALA A 1 281 ? 19.780 -7.339 -12.906 1.00 92.69 281 ALA A N 1
ATOM 2206 C CA . ALA A 1 281 ? 20.227 -8.501 -12.141 1.00 92.69 281 ALA A CA 1
ATOM 2207 C C . ALA A 1 281 ? 21.050 -9.493 -12.980 1.00 92.69 281 ALA A C 1
ATOM 2209 O O . ALA A 1 281 ? 22.040 -10.026 -12.487 1.00 92.69 281 ALA A O 1
ATOM 2210 N N . LEU A 1 282 ? 20.657 -9.737 -14.235 1.00 90.69 282 LEU A N 1
ATOM 2211 C CA . LEU A 1 282 ? 21.370 -10.644 -15.142 1.00 90.69 282 LEU A CA 1
ATOM 2212 C C . LEU A 1 282 ? 22.682 -10.047 -15.658 1.00 90.69 282 LEU A C 1
ATOM 2214 O O . LEU A 1 282 ? 23.663 -10.767 -15.811 1.00 90.69 282 LEU A O 1
ATOM 2218 N N . MET A 1 283 ? 22.693 -8.744 -15.939 1.00 89.44 283 MET A N 1
ATOM 2219 C CA . MET A 1 283 ? 23.847 -8.055 -16.519 1.00 89.44 283 MET A CA 1
ATOM 2220 C C . MET A 1 283 ? 24.812 -7.500 -15.468 1.00 89.44 283 MET A C 1
ATOM 2222 O O . MET A 1 283 ? 25.936 -7.147 -15.809 1.00 89.44 283 MET A O 1
ATOM 2226 N N . GLY A 1 284 ? 24.391 -7.403 -14.203 1.00 91.19 284 GLY A N 1
ATOM 2227 C CA . GLY A 1 284 ? 25.195 -6.808 -13.135 1.00 91.19 284 GLY A CA 1
ATOM 2228 C C . GLY A 1 284 ? 25.465 -5.314 -13.343 1.00 91.19 284 GLY A C 1
ATOM 2229 O O . GLY A 1 284 ? 26.525 -4.830 -12.954 1.00 91.19 284 GLY A O 1
ATOM 2230 N N . CYS A 1 285 ? 24.532 -4.596 -13.972 1.00 91.44 285 CYS A N 1
ATOM 2231 C CA . CYS A 1 285 ? 24.699 -3.208 -14.407 1.00 91.44 285 CYS A CA 1
ATOM 2232 C C . CYS A 1 285 ? 23.775 -2.245 -13.643 1.00 91.44 285 CYS A C 1
ATOM 2234 O O . CYS A 1 285 ? 22.796 -2.653 -13.007 1.00 91.44 285 CYS A O 1
ATOM 2236 N N . ARG A 1 286 ? 24.051 -0.939 -13.723 1.00 91.06 286 ARG A N 1
ATOM 2237 C CA . ARG A 1 286 ? 23.133 0.100 -13.220 1.00 91.06 286 ARG A CA 1
ATOM 2238 C C . ARG A 1 286 ? 21.952 0.289 -14.177 1.00 91.06 286 ARG A C 1
ATOM 2240 O O . ARG A 1 286 ? 22.049 0.007 -15.367 1.00 91.06 286 ARG A O 1
ATOM 2247 N N . ASN A 1 287 ? 20.840 0.843 -13.681 1.00 90.25 287 ASN A N 1
ATOM 2248 C CA . ASN A 1 287 ? 19.634 1.067 -14.495 1.00 90.25 287 ASN A CA 1
ATOM 2249 C C . ASN A 1 287 ? 19.907 1.899 -15.762 1.00 90.25 287 ASN A C 1
ATOM 2251 O O . ASN A 1 287 ? 19.348 1.597 -16.811 1.00 90.25 287 ASN A O 1
ATOM 2255 N N . GLY A 1 288 ? 20.744 2.941 -15.665 1.00 88.75 288 GLY A N 1
ATOM 2256 C CA . GLY A 1 288 ? 21.071 3.816 -16.798 1.00 88.75 288 GLY A CA 1
ATOM 2257 C C . GLY A 1 288 ? 21.880 3.117 -17.895 1.00 88.75 288 GLY A C 1
ATOM 2258 O O . GLY A 1 288 ? 21.655 3.375 -19.073 1.00 88.75 288 GLY A O 1
ATOM 2259 N N . GLU A 1 289 ? 22.731 2.162 -17.512 1.00 92.00 289 GLU A N 1
ATOM 2260 C CA . GLU A 1 289 ? 23.613 1.412 -18.421 1.00 92.00 289 GLU A CA 1
ATOM 2261 C C . GLU A 1 289 ? 22.817 0.479 -19.353 1.00 92.00 289 GLU A C 1
ATOM 2263 O O . GLU A 1 289 ? 23.267 0.142 -20.446 1.00 92.00 289 GLU A O 1
ATOM 2268 N N . LEU A 1 290 ? 21.581 0.112 -18.982 1.00 89.94 290 LEU A N 1
ATOM 2269 C CA . LEU A 1 290 ? 20.691 -0.668 -19.851 1.00 89.94 290 LEU A CA 1
ATOM 2270 C C . LEU A 1 290 ? 20.389 0.026 -21.185 1.00 89.94 290 LEU A C 1
ATOM 2272 O O . LEU A 1 290 ? 20.053 -0.645 -22.160 1.00 89.94 290 LEU A O 1
ATOM 2276 N N . LEU A 1 291 ? 20.465 1.356 -21.228 1.00 91.25 291 LEU A N 1
ATOM 2277 C CA . LEU A 1 291 ? 20.175 2.130 -22.431 1.00 91.25 291 LEU A CA 1
ATOM 2278 C C . LEU A 1 291 ? 21.396 2.287 -23.341 1.00 91.25 291 LEU A C 1
ATOM 2280 O O . LEU A 1 291 ? 21.237 2.769 -24.458 1.00 91.25 291 LEU A O 1
ATOM 2284 N N . GLU A 1 292 ? 22.583 1.870 -22.905 1.00 91.06 292 GLU A N 1
ATOM 2285 C CA . GLU A 1 292 ? 23.830 2.050 -23.656 1.00 91.06 292 GLU A CA 1
ATOM 2286 C C . GLU A 1 292 ? 24.083 0.914 -24.661 1.00 91.06 292 GLU A C 1
ATOM 2288 O O . GLU A 1 292 ? 24.722 1.126 -25.690 1.00 91.06 292 GLU A O 1
ATOM 2293 N N . SER A 1 293 ? 23.542 -0.284 -24.414 1.00 87.88 293 SER A N 1
ATOM 2294 C CA . SER A 1 293 ? 23.675 -1.442 -25.310 1.00 87.88 293 SER A CA 1
ATOM 2295 C C . SER A 1 293 ? 22.470 -1.594 -26.242 1.00 87.88 293 SER A C 1
ATOM 2297 O O . SER A 1 293 ? 21.316 -1.649 -25.806 1.00 87.88 293 SER A O 1
ATOM 2299 N N . ALA A 1 294 ? 22.738 -1.758 -27.541 1.00 91.38 294 ALA A N 1
ATOM 2300 C CA . ALA A 1 294 ? 21.713 -2.024 -28.550 1.00 91.38 294 ALA A CA 1
ATOM 2301 C C . ALA A 1 294 ? 20.964 -3.348 -28.291 1.00 91.38 294 ALA A C 1
ATOM 2303 O O . ALA A 1 294 ? 19.786 -3.492 -28.617 1.00 91.38 294 ALA A O 1
ATOM 2304 N N . GLU A 1 295 ? 21.636 -4.327 -27.697 1.00 90.12 295 GLU A N 1
ATOM 2305 C CA . GLU A 1 295 ? 21.130 -5.649 -27.342 1.00 90.12 295 GLU A CA 1
ATOM 2306 C C . GLU A 1 295 ? 20.137 -5.528 -26.189 1.00 90.12 295 GLU A C 1
ATOM 2308 O O . GLU A 1 295 ? 19.015 -6.031 -26.291 1.00 90.12 295 GLU A O 1
ATOM 2313 N N . SER A 1 296 ? 20.501 -4.778 -25.146 1.00 89.75 296 SER A N 1
ATOM 2314 C CA . SER A 1 296 ? 19.600 -4.439 -24.044 1.00 89.75 296 SER A CA 1
ATOM 2315 C C . SER A 1 296 ? 18.362 -3.709 -24.554 1.00 89.75 296 SER A C 1
ATOM 2317 O O . SER A 1 296 ? 17.243 -4.128 -24.263 1.00 89.75 296 SER A O 1
ATOM 2319 N N . GLN A 1 297 ? 18.526 -2.696 -25.410 1.00 91.06 297 GLN A N 1
ATOM 2320 C CA . GLN A 1 297 ? 17.405 -1.978 -26.025 1.00 91.06 297 GLN A CA 1
ATOM 2321 C C . GLN A 1 297 ? 16.482 -2.892 -26.851 1.00 91.06 297 GLN A C 1
ATOM 2323 O O . GLN A 1 297 ? 15.255 -2.758 -26.784 1.00 91.06 297 GLN A O 1
ATOM 2328 N N . LYS A 1 298 ? 17.037 -3.859 -27.599 1.00 94.25 298 LYS A N 1
ATOM 2329 C CA . LYS A 1 298 ? 16.242 -4.869 -28.324 1.00 94.25 298 LYS A CA 1
ATOM 2330 C C . LYS A 1 298 ? 15.415 -5.720 -27.360 1.00 94.25 298 LYS A C 1
ATOM 2332 O O . LYS A 1 298 ? 14.237 -5.955 -27.634 1.00 94.25 298 LYS A O 1
ATOM 2337 N N . ILE A 1 299 ? 15.994 -6.166 -26.242 1.00 93.75 299 ILE A N 1
ATOM 2338 C CA . ILE A 1 299 ? 15.269 -6.959 -25.237 1.00 93.75 299 ILE A CA 1
ATOM 2339 C C . ILE A 1 299 ? 14.176 -6.114 -24.574 1.00 93.75 299 ILE A C 1
ATOM 2341 O O . ILE A 1 299 ? 13.029 -6.554 -24.532 1.00 93.75 299 ILE A O 1
ATOM 2345 N N . ILE A 1 300 ? 14.493 -4.884 -24.153 1.00 93.94 300 ILE A N 1
ATOM 2346 C CA . ILE A 1 300 ? 13.529 -3.919 -23.598 1.00 93.94 300 ILE A CA 1
ATOM 2347 C C . ILE A 1 300 ? 12.318 -3.789 -24.533 1.00 93.94 300 ILE A C 1
ATOM 2349 O O . ILE A 1 300 ? 11.178 -3.973 -24.106 1.00 93.94 300 ILE A O 1
ATOM 2353 N N . LYS A 1 301 ? 12.552 -3.547 -25.831 1.00 95.00 301 LYS A N 1
ATOM 2354 C CA . LYS A 1 301 ? 11.479 -3.406 -26.825 1.00 95.00 301 LYS A CA 1
ATOM 2355 C C . LYS A 1 301 ? 10.618 -4.667 -26.935 1.00 95.00 301 LYS A C 1
ATOM 2357 O O . LYS A 1 301 ? 9.396 -4.551 -26.997 1.00 95.00 301 LYS A O 1
ATOM 2362 N N . ARG A 1 302 ? 11.229 -5.857 -26.935 1.00 95.94 302 ARG A N 1
ATOM 2363 C CA . ARG A 1 302 ? 10.503 -7.136 -27.012 1.00 95.94 302 ARG A CA 1
ATOM 2364 C C . ARG A 1 302 ? 9.622 -7.375 -25.789 1.00 95.94 302 ARG A C 1
ATOM 2366 O O . ARG A 1 302 ? 8.448 -7.689 -25.959 1.00 95.94 302 ARG A O 1
ATOM 2373 N N . VAL A 1 303 ? 10.145 -7.160 -24.581 1.00 94.44 303 VAL A N 1
ATOM 2374 C CA . VAL A 1 303 ? 9.363 -7.323 -23.344 1.00 94.44 303 VAL A CA 1
ATOM 2375 C C . VAL A 1 303 ? 8.212 -6.313 -23.291 1.00 94.44 303 VAL A C 1
ATOM 2377 O O . VAL A 1 303 ? 7.087 -6.681 -22.960 1.00 94.44 303 VAL A O 1
ATOM 2380 N N . CYS A 1 304 ? 8.438 -5.060 -23.703 1.00 95.31 304 CYS A N 1
ATOM 2381 C CA . CYS A 1 304 ? 7.366 -4.067 -23.811 1.00 95.31 304 CYS A CA 1
ATOM 2382 C C . CYS A 1 304 ? 6.270 -4.494 -24.806 1.00 95.31 304 CYS A C 1
ATOM 2384 O O . CYS A 1 304 ? 5.086 -4.329 -24.519 1.00 95.31 304 CYS A O 1
ATOM 2386 N N . GLN A 1 305 ? 6.638 -5.068 -25.958 1.00 96.56 305 GLN A N 1
ATOM 2387 C CA . GLN A 1 305 ? 5.680 -5.586 -26.946 1.00 96.56 305 GLN A CA 1
ATOM 2388 C C . GLN A 1 305 ? 4.904 -6.810 -26.439 1.00 96.56 305 GLN A C 1
ATOM 2390 O O . GLN A 1 305 ? 3.724 -6.970 -26.750 1.00 96.56 305 GLN A O 1
ATOM 2395 N N . GLU A 1 306 ? 5.545 -7.696 -25.680 1.00 96.50 306 GLU A N 1
ATOM 2396 C CA . GLU A 1 306 ? 4.883 -8.830 -25.027 1.00 96.50 306 GLU A CA 1
ATOM 2397 C C . GLU A 1 306 ? 3.873 -8.358 -23.982 1.00 96.50 306 GLU A C 1
ATOM 2399 O O . GLU A 1 306 ? 2.716 -8.775 -24.027 1.00 96.50 306 GLU A O 1
ATOM 2404 N N . ALA A 1 307 ? 4.265 -7.422 -23.115 1.00 94.75 307 ALA A N 1
ATOM 2405 C CA . ALA A 1 307 ? 3.368 -6.861 -22.114 1.00 94.75 307 ALA A CA 1
ATOM 2406 C C . ALA A 1 307 ? 2.183 -6.109 -22.742 1.00 94.75 307 ALA A C 1
ATOM 2408 O O . ALA A 1 307 ? 1.047 -6.295 -22.316 1.00 94.75 307 ALA A O 1
ATOM 2409 N N . ALA A 1 308 ? 2.421 -5.312 -23.791 1.00 94.69 308 ALA A N 1
ATOM 2410 C CA . ALA A 1 308 ? 1.355 -4.613 -24.508 1.00 94.69 308 ALA A CA 1
ATOM 2411 C C . ALA A 1 308 ? 0.327 -5.588 -25.106 1.00 94.69 308 ALA A C 1
ATOM 2413 O O . ALA A 1 308 ? -0.875 -5.374 -24.964 1.00 94.69 308 ALA A O 1
ATOM 2414 N N . ARG A 1 309 ? 0.786 -6.690 -25.718 1.00 96.12 309 ARG A N 1
ATOM 2415 C CA . ARG A 1 309 ? -0.105 -7.746 -26.230 1.00 96.12 309 ARG A CA 1
ATOM 2416 C C . ARG A 1 309 ? -0.888 -8.427 -25.110 1.00 96.12 309 ARG A C 1
ATOM 2418 O O . ARG A 1 309 ? -2.081 -8.657 -25.274 1.00 96.12 309 ARG A O 1
ATOM 2425 N N . ALA A 1 310 ? -0.244 -8.721 -23.980 1.00 93.94 310 ALA A N 1
ATOM 2426 C CA . ALA A 1 310 ? -0.912 -9.324 -22.830 1.00 93.94 310 ALA A CA 1
ATOM 2427 C C . ALA A 1 310 ? -2.027 -8.420 -22.276 1.00 93.94 310 ALA A C 1
ATOM 2429 O O . ALA A 1 310 ? -3.136 -8.896 -22.051 1.00 93.94 310 ALA A O 1
ATOM 2430 N N . PHE A 1 311 ? -1.773 -7.116 -22.124 1.00 92.81 311 PHE A N 1
ATOM 2431 C CA . PHE A 1 311 ? -2.792 -6.175 -21.650 1.00 92.81 311 PHE A CA 1
ATOM 2432 C C . PHE A 1 311 ? -3.907 -5.927 -22.664 1.00 92.81 311 PHE A C 1
ATOM 2434 O O . PHE A 1 311 ? -5.052 -5.769 -22.256 1.00 92.81 311 PHE A O 1
ATOM 2441 N N . ALA A 1 312 ? -3.606 -5.924 -23.965 1.00 92.56 312 ALA A N 1
ATOM 2442 C CA . ALA A 1 312 ? -4.638 -5.825 -24.997 1.00 92.56 312 ALA A CA 1
ATOM 2443 C C . ALA A 1 312 ? -5.596 -7.027 -24.948 1.00 92.56 312 ALA A C 1
ATOM 2445 O O . ALA A 1 312 ? -6.808 -6.850 -24.999 1.00 92.56 312 ALA A O 1
ATOM 2446 N N . LEU A 1 313 ? -5.060 -8.242 -24.780 1.00 93.12 313 LEU A N 1
ATOM 2447 C CA . LEU A 1 313 ? -5.869 -9.453 -24.610 1.00 93.12 313 LEU A CA 1
ATOM 2448 C C . LEU A 1 313 ? -6.671 -9.452 -23.303 1.00 93.12 313 LEU A C 1
ATOM 2450 O O . LEU A 1 313 ? -7.760 -10.012 -23.265 1.00 93.12 313 LEU A O 1
ATOM 2454 N N . GLN A 1 314 ? -6.132 -8.863 -22.233 1.00 89.12 314 GLN A N 1
ATOM 2455 C CA . GLN A 1 314 ? -6.861 -8.696 -20.977 1.00 89.12 314 GLN A CA 1
ATOM 2456 C C . GLN A 1 314 ? -8.052 -7.748 -21.156 1.00 89.12 314 GLN A C 1
ATOM 2458 O O . GLN A 1 314 ? -9.161 -8.126 -20.802 1.00 89.12 314 GLN A O 1
ATOM 2463 N N . ALA A 1 315 ? -7.842 -6.574 -21.761 1.00 87.19 315 ALA A N 1
ATOM 2464 C CA . ALA A 1 315 ? -8.909 -5.600 -21.995 1.00 87.19 315 ALA A CA 1
ATOM 2465 C C . ALA A 1 315 ? -10.061 -6.198 -22.824 1.00 87.19 315 ALA A C 1
ATOM 2467 O O . ALA A 1 315 ? -11.219 -6.048 -22.464 1.00 87.19 315 ALA A O 1
ATOM 2468 N N . GLN A 1 316 ? -9.743 -6.990 -23.854 1.00 89.38 316 GLN A N 1
ATOM 2469 C CA . GLN A 1 316 ? -10.739 -7.699 -24.673 1.00 89.38 316 GLN A CA 1
ATOM 2470 C C . GLN A 1 316 ? -11.569 -8.751 -23.918 1.00 89.38 316 GLN A C 1
ATOM 2472 O O . GLN A 1 316 ? -12.565 -9.223 -24.451 1.00 89.38 316 GLN A O 1
ATOM 2477 N N . ARG A 1 317 ? -11.128 -9.202 -22.737 1.00 85.75 317 ARG A N 1
ATOM 2478 C CA . ARG A 1 317 ? -11.884 -10.143 -21.890 1.00 85.75 317 ARG A CA 1
ATOM 2479 C C . ARG A 1 317 ? -12.734 -9.439 -20.836 1.00 85.75 317 ARG A C 1
ATOM 2481 O O . ARG A 1 317 ? -13.571 -10.095 -20.223 1.00 85.75 317 ARG A O 1
ATOM 2488 N N . GLU A 1 318 ? -12.425 -8.176 -20.561 1.00 76.19 318 GLU A N 1
ATOM 2489 C CA . GLU A 1 318 ? -13.100 -7.338 -19.569 1.00 76.19 318 GLU A CA 1
ATOM 2490 C C . GLU A 1 318 ? -14.241 -6.512 -20.203 1.00 76.19 318 GLU A C 1
ATOM 2492 O O . GLU A 1 318 ? -15.125 -6.072 -19.470 1.00 76.19 318 GLU A O 1
ATOM 2497 N N . GLU A 1 319 ? -14.234 -6.343 -21.535 1.00 56.06 319 GLU A N 1
ATOM 2498 C CA . GLU A 1 319 ? -15.347 -5.850 -22.377 1.00 56.06 319 GLU A CA 1
ATOM 2499 C C . GLU A 1 319 ? -16.398 -6.938 -22.665 1.00 56.06 319 GLU A C 1
ATOM 2501 O O . GLU A 1 319 ? -17.604 -6.597 -22.650 1.00 56.06 319 GLU A O 1
#

Foldseek 3Di:
DEAEQEDPFQVSLVVLQLLLVLDDLVVYAYEYEAADPVLQVVCVVVQVKFWEDEPNDIDIGHRYHYHYLDLVVVLVVLVVVVVVVCVVDPDDPVVVVVSVVVNVVVQAAAQEYEYADALVCVLVSVQSCVSRYFQLHEYEDAHAADDSVVCCCVPPVVDLSGHHWYKYKDAPWDWGAPDSSYIYRYDADAIEMETDARSVGQDQCVQAQDQDPVRDRGDGDLVSQPNPVCDPPDSSNSVSVVQVSQCSSVVRNRDYDYPVVRVVVSLVSNLVCVLQVVVCVVVVDDSVVCVVDPVSVVVSVVSVVVSVVVVVVVVVVVD

Secondary structure (DSSP, 8-state):
-EEEEE--SHHHHHHHHHHHHHS-TTT-EEEEEESSHHHHHHHHHTTT-EEEEETTEEEEE--EEEEES-HHHHHHHHHHHHHHHHHH----HHHHHHHHHHHHHHTS--SEEEE-S-HHHHHHHHHHHGGG--TT-EEEE-SSSSSHHHHHHHHT--SGGGPPEEEEEEE--EEEEEETTEEEEEE---EEEEEPPPTT---TTTTTTPBPTTS-BPPP-HHHH--TTS-TT-TTHHHHHHHHHHHT-GGGTEEE--HHHHHHHHHHHHHHHHHHHHHHHHHT--GGGGGT-HHHHHHHHHHHHHHHHHHHHHHHHH-

Sequence (319 aa):
MRFHVLGLGPIGSLVSHHLSKTLDPTKHGVVLIHKTLHQLNQANLAGNILKVERDGVVDTSTAFRSEVFEVVKQLRYEKKQARSYIRNTLKSEKQRILTREYIQQTLLPIESLIVAIKAYTVVDAVRALVPRLTPDSTIVLLHNGMGVYERLVEDVFRNPERRPHFIVASNDHGAWNARHFHTIHAGLGSISFGIVADPKGRNFETSSGVEDVRNQERGLSLDDIMSPQEGEDSPYLSLRNTVAVLSNLSGLNAAWKPISHVETAMKRKLVVNSVVNPLTALMGCRNGELLESAESQKIIKRVCQEAARAFALQAQREE

Radius of gyration: 21.86 Å; chains: 1; bounding box: 52×44×73 Å

pLDDT: mean 86.37, std 12.66, range [48.66, 98.44]